Protein AF-A0A359H7C9-F1 (afdb_monomer_lite)

Structure (mmCIF, N/CA/C/O backbone):
data_AF-A0A359H7C9-F1
#
_entry.id   AF-A0A359H7C9-F1
#
loop_
_atom_site.group_PDB
_atom_site.id
_atom_site.type_symbol
_atom_site.label_atom_id
_atom_site.label_alt_id
_atom_site.label_comp_id
_atom_site.label_asym_id
_atom_site.label_entity_id
_atom_site.label_seq_id
_atom_site.pdbx_PDB_ins_code
_atom_site.Cartn_x
_atom_site.Cartn_y
_atom_site.Cartn_z
_atom_site.occupancy
_atom_site.B_iso_or_equiv
_atom_site.auth_seq_id
_atom_site.auth_comp_id
_atom_site.auth_asym_id
_atom_site.auth_atom_id
_atom_site.pdbx_PDB_model_num
ATOM 1 N N . ARG A 1 1 ? -13.401 -46.323 -21.005 1.00 40.94 1 ARG A N 1
ATOM 2 C CA . ARG A 1 1 ? -11.970 -45.959 -21.124 1.00 40.94 1 ARG A CA 1
ATOM 3 C C . ARG A 1 1 ? -11.826 -45.015 -22.311 1.00 40.94 1 ARG A C 1
ATOM 5 O O . ARG A 1 1 ? -11.674 -45.521 -23.407 1.00 40.94 1 ARG A O 1
ATOM 12 N N . SER A 1 2 ? -11.902 -43.702 -22.088 1.00 29.48 2 SER A N 1
ATOM 13 C CA . SER A 1 2 ? -11.445 -42.688 -23.047 1.00 29.48 2 SER A CA 1
ATOM 14 C C . SER A 1 2 ? -11.015 -41.458 -22.261 1.00 29.48 2 SER A C 1
ATOM 16 O O . SER A 1 2 ? -11.789 -40.900 -21.490 1.00 29.48 2 SER A O 1
ATOM 18 N N . ILE A 1 3 ? -9.737 -41.141 -22.409 1.00 33.88 3 ILE A N 1
ATOM 19 C CA . ILE A 1 3 ? -9.016 -40.009 -21.843 1.00 33.88 3 ILE A CA 1
ATOM 20 C C . ILE A 1 3 ? -9.289 -38.816 -22.766 1.00 33.88 3 ILE A C 1
ATOM 22 O O . ILE A 1 3 ? -9.087 -38.941 -23.971 1.00 33.88 3 ILE A O 1
ATOM 26 N N . ALA A 1 4 ? -9.733 -37.684 -22.219 1.00 32.12 4 ALA A N 1
ATOM 27 C CA . ALA A 1 4 ? -9.742 -36.404 -22.922 1.00 32.12 4 ALA A CA 1
ATOM 28 C C . ALA A 1 4 ? -8.849 -35.428 -22.150 1.00 32.12 4 ALA A C 1
ATOM 30 O O . ALA A 1 4 ? -9.099 -35.083 -20.997 1.00 32.12 4 ALA A O 1
ATOM 31 N N . VAL A 1 5 ? -7.750 -35.093 -22.809 1.00 33.09 5 VAL A N 1
ATOM 32 C CA . VAL A 1 5 ? -6.620 -34.278 -22.379 1.00 33.09 5 VAL A CA 1
ATOM 33 C C . VAL A 1 5 ? -6.871 -32.839 -22.836 1.00 33.09 5 VAL A C 1
ATOM 35 O O . VAL A 1 5 ? -7.127 -32.615 -24.011 1.00 33.09 5 VAL A O 1
ATOM 38 N N . VAL A 1 6 ? -6.741 -31.916 -21.877 1.00 30.17 6 VAL A N 1
ATOM 39 C CA . VAL A 1 6 ? -6.190 -30.550 -21.986 1.00 30.17 6 VAL A CA 1
ATOM 40 C C . VAL A 1 6 ? -6.944 -29.516 -22.830 1.00 30.17 6 VAL A C 1
ATOM 42 O O . VAL A 1 6 ? -7.026 -29.611 -24.045 1.00 30.17 6 VAL A O 1
ATOM 45 N N . LEU A 1 7 ? -7.326 -28.425 -22.157 1.00 27.11 7 LEU A N 1
ATOM 46 C CA . LEU A 1 7 ? -6.901 -27.059 -22.499 1.00 27.11 7 LEU A CA 1
ATOM 47 C C . LEU A 1 7 ? -7.074 -26.178 -21.252 1.00 27.11 7 LEU A C 1
ATOM 49 O O . LEU A 1 7 ? -8.113 -25.573 -21.014 1.00 27.11 7 LEU A O 1
ATOM 53 N N . ILE A 1 8 ? -6.037 -26.178 -20.410 1.00 33.47 8 ILE A N 1
ATOM 54 C CA . ILE A 1 8 ? -5.852 -25.186 -19.348 1.00 33.47 8 ILE A CA 1
ATOM 55 C C . ILE A 1 8 ? -5.372 -23.922 -20.056 1.00 33.47 8 ILE A C 1
ATOM 57 O O . ILE A 1 8 ? -4.257 -23.886 -20.572 1.00 33.47 8 ILE A O 1
ATOM 61 N N . THR A 1 9 ? -6.222 -22.903 -20.124 1.00 32.75 9 THR A N 1
ATOM 62 C CA . THR A 1 9 ? -5.830 -21.566 -20.572 1.00 32.75 9 THR A CA 1
ATOM 63 C C . THR A 1 9 ? -4.883 -20.976 -19.535 1.00 32.75 9 THR A C 1
ATOM 65 O O . THR A 1 9 ? -5.293 -20.570 -18.448 1.00 32.75 9 THR A O 1
ATOM 68 N N . THR A 1 10 ? -3.595 -21.002 -19.854 1.00 33.94 10 THR A N 1
ATOM 69 C CA . THR A 1 10 ? -2.519 -20.403 -19.073 1.00 33.94 10 THR A CA 1
ATOM 70 C C . THR A 1 10 ? -2.662 -18.887 -19.035 1.00 33.94 10 THR A C 1
ATOM 72 O O . THR A 1 10 ? -2.761 -18.227 -20.069 1.00 33.94 10 THR A O 1
ATOM 75 N N . TYR A 1 11 ? -2.648 -18.373 -17.811 1.00 32.59 11 TYR A N 1
ATOM 76 C CA . TYR A 1 11 ? -2.517 -16.976 -17.433 1.00 32.59 11 TYR A CA 1
ATOM 77 C C . TYR A 1 11 ? -1.306 -16.323 -18.115 1.00 32.59 11 TYR A C 1
ATOM 79 O O . TYR A 1 11 ? -0.192 -16.841 -18.042 1.00 32.59 11 TYR A O 1
ATOM 87 N N . LEU A 1 12 ? -1.512 -15.152 -18.719 1.00 30.28 12 LEU A N 1
ATOM 88 C CA . LEU A 1 12 ? -0.432 -14.233 -19.075 1.00 30.28 12 LEU A CA 1
ATOM 89 C C . LEU A 1 12 ? 0.009 -13.495 -17.805 1.00 30.28 12 LEU A C 1
ATOM 91 O O . LEU A 1 12 ? -0.464 -12.406 -17.496 1.00 30.28 12 LEU A O 1
ATOM 95 N N . ILE A 1 13 ? 0.900 -14.133 -17.052 1.00 37.78 13 ILE A N 1
ATOM 96 C CA . ILE A 1 13 ? 1.729 -13.485 -16.034 1.00 37.78 13 ILE A CA 1
ATOM 97 C C . ILE A 1 13 ? 2.855 -12.769 -16.802 1.00 37.78 13 ILE A C 1
ATOM 99 O O . ILE A 1 13 ? 3.586 -13.443 -17.533 1.00 37.78 13 ILE A O 1
ATOM 103 N N . PRO A 1 14 ? 3.009 -11.434 -16.716 1.00 35.62 14 PRO A N 1
ATOM 104 C CA . PRO A 1 14 ? 4.150 -10.766 -17.330 1.00 35.62 14 PRO A CA 1
ATOM 105 C C . PRO A 1 14 ? 5.462 -11.217 -16.657 1.00 35.62 14 PRO A C 1
ATOM 107 O O . PRO A 1 14 ? 5.469 -11.501 -15.458 1.00 35.62 14 PRO A O 1
ATOM 110 N N . PRO A 1 15 ? 6.569 -11.304 -17.415 1.00 32.25 15 PRO A N 1
ATOM 111 C CA . PRO A 1 15 ? 7.810 -11.920 -16.957 1.00 32.25 15 PRO A CA 1
ATOM 112 C C . PRO A 1 15 ? 8.436 -11.178 -15.771 1.00 32.25 15 PRO A C 1
ATOM 114 O O . PRO A 1 15 ? 8.462 -9.947 -15.714 1.00 32.25 15 PRO A O 1
ATOM 117 N N . ALA A 1 16 ? 8.975 -11.969 -14.843 1.00 34.62 16 ALA A N 1
ATOM 118 C CA . ALA A 1 16 ? 9.604 -11.587 -13.582 1.00 34.62 16 ALA A CA 1
ATOM 119 C C . ALA A 1 16 ? 11.001 -10.937 -13.736 1.00 34.62 16 ALA A C 1
ATOM 121 O O . ALA A 1 16 ? 11.894 -11.192 -12.932 1.00 34.62 16 ALA A O 1
ATOM 122 N N . ASP A 1 17 ? 11.188 -10.058 -14.723 1.00 28.16 17 ASP A N 1
ATOM 123 C CA . ASP A 1 17 ? 12.492 -9.451 -15.047 1.00 28.16 17 ASP A CA 1
ATOM 124 C C . ASP A 1 17 ? 12.589 -7.971 -14.639 1.00 28.16 17 ASP A C 1
ATOM 126 O O . ASP A 1 17 ? 13.127 -7.124 -15.351 1.00 28.16 17 ASP A O 1
ATOM 130 N N . LEU A 1 18 ? 12.077 -7.641 -13.452 1.00 32.53 18 LEU A N 1
ATOM 131 C CA . LEU A 1 18 ? 12.3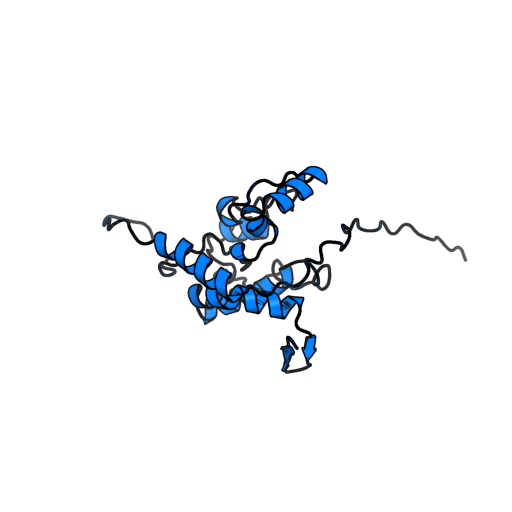03 -6.344 -12.801 1.00 32.53 18 LEU A CA 1
ATOM 132 C C . LEU A 1 18 ? 12.838 -6.539 -11.375 1.00 32.53 18 LEU A C 1
ATOM 134 O O . LEU A 1 18 ? 12.381 -5.930 -10.410 1.00 32.53 18 LEU A O 1
ATOM 138 N N . VAL A 1 19 ? 13.847 -7.403 -11.248 1.00 30.75 19 VAL A N 1
ATOM 139 C CA . VAL A 1 19 ? 14.724 -7.448 -10.073 1.00 30.75 19 VAL A CA 1
ATOM 140 C C . VAL A 1 19 ? 15.654 -6.235 -10.149 1.00 30.75 19 VAL A C 1
ATOM 142 O O . VAL A 1 19 ? 16.743 -6.289 -10.714 1.00 30.75 19 VAL A O 1
ATOM 145 N N . LEU A 1 20 ? 15.197 -5.101 -9.611 1.00 32.19 20 LEU A N 1
ATOM 146 C CA . LEU A 1 20 ? 16.049 -3.937 -9.378 1.00 32.19 20 LEU A CA 1
ATOM 147 C C . LEU A 1 20 ? 17.066 -4.294 -8.290 1.00 32.19 20 LEU A C 1
ATOM 149 O O . LEU A 1 20 ? 16.726 -4.451 -7.117 1.00 32.19 20 LEU A O 1
ATOM 153 N N . SER A 1 21 ? 18.316 -4.429 -8.722 1.00 28.14 21 SER A N 1
ATOM 154 C CA . SER A 1 21 ? 19.503 -4.613 -7.897 1.00 28.14 21 SER A CA 1
ATOM 155 C C . SER A 1 21 ? 19.532 -3.638 -6.717 1.00 28.14 21 SER A C 1
ATOM 157 O O . SER A 1 21 ? 19.438 -2.419 -6.881 1.00 28.14 21 SER A O 1
ATOM 159 N N . SER A 1 22 ? 19.706 -4.194 -5.522 1.00 37.62 22 SER A N 1
ATOM 160 C CA . SER A 1 22 ? 19.925 -3.497 -4.257 1.00 37.62 22 SER A CA 1
ATOM 161 C C . SER A 1 22 ? 21.018 -2.429 -4.364 1.00 37.62 22 SER A C 1
ATOM 163 O O . SER A 1 22 ? 22.161 -2.747 -4.683 1.00 37.62 22 SER A O 1
ATOM 165 N N . SER A 1 23 ? 20.684 -1.175 -4.045 1.00 32.50 23 SER A N 1
ATOM 166 C CA . SER A 1 23 ? 21.656 -0.086 -3.874 1.00 32.50 23 SER A CA 1
ATOM 167 C C . SER A 1 23 ? 21.498 0.591 -2.500 1.00 32.50 23 SER A C 1
ATOM 169 O O . SER A 1 23 ? 20.369 0.823 -2.056 1.00 32.50 23 SER A O 1
ATOM 171 N N . PRO A 1 24 ? 22.604 0.931 -1.812 1.00 35.56 24 PRO A N 1
ATOM 172 C CA . PRO A 1 24 ? 22.604 1.421 -0.436 1.00 35.56 24 PRO A CA 1
ATOM 173 C C . PRO A 1 24 ? 22.361 2.938 -0.393 1.00 35.56 24 PRO A C 1
ATOM 175 O O . PRO A 1 24 ? 23.309 3.713 -0.389 1.00 35.56 24 PRO A O 1
ATOM 178 N N . LYS A 1 25 ? 21.097 3.388 -0.390 1.00 32.47 25 LYS A N 1
ATOM 179 C CA . LYS A 1 25 ? 20.725 4.814 -0.186 1.00 32.47 25 LYS A CA 1
ATOM 180 C C . LYS A 1 25 ? 19.396 5.000 0.562 1.00 32.47 25 LYS A C 1
ATOM 182 O O . LYS A 1 25 ? 18.561 5.828 0.198 1.00 32.47 25 LYS A O 1
ATOM 187 N N . ILE A 1 26 ? 19.160 4.193 1.597 1.00 36.84 26 ILE A N 1
ATOM 188 C CA . ILE A 1 26 ? 17.905 4.241 2.367 1.00 36.84 26 ILE A CA 1
ATOM 189 C C . ILE A 1 26 ? 17.824 5.520 3.226 1.00 36.84 26 ILE A C 1
ATOM 191 O O . ILE A 1 26 ? 16.741 6.079 3.374 1.00 36.84 26 ILE A O 1
ATOM 195 N N . GLU A 1 27 ? 18.946 6.053 3.717 1.00 32.78 27 GLU A N 1
ATOM 196 C CA . GLU A 1 27 ? 18.928 7.201 4.640 1.00 32.78 27 GLU A CA 1
ATOM 197 C C . GLU A 1 27 ? 18.704 8.562 3.956 1.00 32.78 27 GLU A C 1
ATOM 199 O O . GLU A 1 27 ? 17.933 9.382 4.460 1.00 32.78 27 GLU A O 1
ATOM 204 N N . GLU A 1 28 ? 19.275 8.798 2.770 1.00 30.89 28 GLU A N 1
ATOM 205 C CA . GLU A 1 28 ? 19.102 10.075 2.053 1.00 30.89 28 GLU A CA 1
ATOM 206 C C . GLU A 1 28 ? 17.657 10.279 1.555 1.00 30.89 28 GLU A C 1
ATOM 208 O O . GLU A 1 28 ? 17.120 11.390 1.615 1.00 30.89 28 GLU A O 1
ATOM 213 N N . ASN A 1 29 ? 16.971 9.203 1.150 1.00 31.47 29 ASN A N 1
ATOM 214 C CA . ASN A 1 29 ? 15.581 9.265 0.680 1.00 31.47 29 ASN A CA 1
ATOM 215 C C . ASN A 1 29 ? 14.568 9.541 1.807 1.00 31.47 29 ASN A C 1
ATOM 217 O O . ASN A 1 29 ? 13.552 10.206 1.574 1.00 31.47 29 ASN A O 1
ATOM 221 N N . ILE A 1 30 ? 14.847 9.096 3.039 1.00 32.50 30 ILE A N 1
ATOM 222 C CA . ILE A 1 30 ? 14.028 9.410 4.225 1.00 32.50 30 ILE A CA 1
ATOM 223 C C . ILE A 1 30 ? 14.097 10.910 4.546 1.00 32.50 30 ILE A C 1
ATOM 225 O O . ILE A 1 30 ? 13.094 11.515 4.930 1.00 32.50 30 ILE A O 1
ATOM 229 N N . PHE A 1 31 ? 15.258 11.543 4.355 1.00 28.34 31 PHE A N 1
ATOM 230 C CA . PHE A 1 31 ? 15.420 12.980 4.586 1.00 28.34 31 PHE A CA 1
ATOM 231 C C . PHE A 1 31 ? 14.734 13.823 3.499 1.00 28.34 31 PHE A C 1
ATOM 233 O O . PHE A 1 31 ? 14.044 14.801 3.806 1.00 28.34 31 PHE A O 1
ATOM 240 N N . PHE A 1 32 ? 14.865 13.418 2.232 1.00 28.59 32 PHE A N 1
ATOM 241 C CA . PHE A 1 32 ? 14.282 14.143 1.100 1.00 28.59 32 PHE A CA 1
ATOM 242 C C . PHE A 1 32 ? 12.746 14.105 1.106 1.00 28.59 32 PHE A C 1
ATOM 244 O O . PHE A 1 32 ? 12.090 15.132 0.907 1.00 28.59 32 PHE A O 1
ATOM 251 N N . THR A 1 33 ? 12.158 12.949 1.431 1.00 36.31 33 THR A N 1
ATOM 252 C CA . THR A 1 33 ? 10.704 12.811 1.607 1.00 36.31 33 THR A CA 1
ATOM 253 C C . THR A 1 33 ? 10.197 13.686 2.756 1.00 36.31 33 THR A C 1
ATOM 255 O O . THR A 1 33 ? 9.260 14.459 2.555 1.00 36.3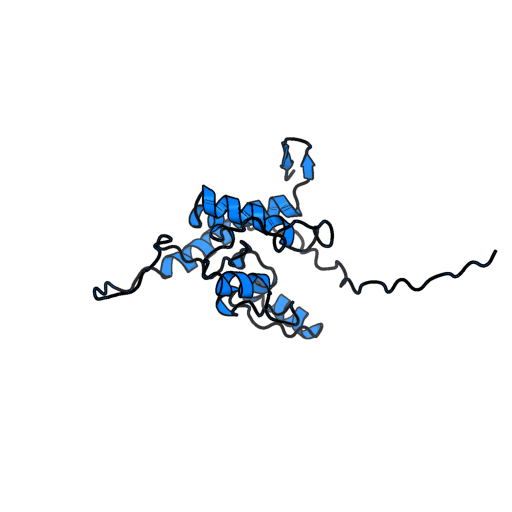1 33 THR A O 1
ATOM 258 N N . ARG A 1 34 ? 10.873 13.694 3.916 1.00 37.03 34 ARG A N 1
ATOM 259 C CA . ARG A 1 34 ? 10.517 14.533 5.081 1.00 37.03 34 ARG A CA 1
ATOM 260 C C . ARG A 1 34 ? 10.359 16.023 4.751 1.00 37.03 34 ARG A C 1
ATOM 262 O O . ARG A 1 34 ? 9.459 16.669 5.288 1.00 37.03 34 ARG A O 1
ATOM 269 N N . ASN A 1 35 ? 11.205 16.576 3.880 1.00 33.06 35 ASN A N 1
ATOM 270 C CA . ASN A 1 35 ? 11.156 17.999 3.519 1.00 33.06 35 ASN A CA 1
ATOM 271 C C . ASN A 1 35 ? 10.048 18.344 2.515 1.00 33.06 35 ASN A C 1
ATOM 273 O O . ASN A 1 35 ? 9.503 19.449 2.578 1.00 33.06 35 ASN A O 1
ATOM 277 N N . LYS A 1 36 ? 9.662 17.412 1.633 1.00 35.91 36 LYS A N 1
ATOM 278 C CA . LYS A 1 36 ? 8.569 17.631 0.671 1.00 35.91 36 LYS A CA 1
ATOM 279 C C . LYS A 1 36 ? 7.209 17.714 1.385 1.00 35.91 36 LYS A C 1
ATOM 281 O O . LYS A 1 36 ? 6.427 18.607 1.073 1.00 35.91 36 LYS A O 1
ATOM 286 N N . TYR A 1 37 ? 6.982 16.889 2.415 1.00 36.09 37 TYR A N 1
ATOM 287 C CA . TYR A 1 37 ? 5.732 16.893 3.199 1.00 36.09 37 TYR A CA 1
ATOM 288 C C . TYR A 1 37 ? 5.639 18.027 4.234 1.00 36.09 37 TYR A C 1
ATOM 290 O O . TYR A 1 37 ? 4.552 18.535 4.500 1.00 36.09 37 TYR A O 1
ATOM 298 N N . LYS A 1 38 ? 6.763 18.511 4.784 1.00 36.06 38 LYS A N 1
ATOM 299 C CA . LYS A 1 38 ? 6.753 19.649 5.730 1.00 36.06 38 LYS A CA 1
ATOM 300 C C . LYS A 1 38 ? 6.307 20.975 5.102 1.00 36.06 38 LYS A C 1
ATOM 302 O O . LYS A 1 38 ? 5.888 21.879 5.824 1.00 36.06 38 LYS A O 1
ATOM 307 N N . LYS A 1 39 ? 6.372 21.114 3.773 1.00 29.42 39 LYS A N 1
ATOM 308 C CA . LYS A 1 39 ? 6.055 22.370 3.072 1.00 29.42 39 LYS A CA 1
ATOM 309 C C . LYS A 1 39 ? 4.548 22.619 2.881 1.00 29.42 39 LYS A C 1
ATOM 311 O O . LYS A 1 39 ? 4.179 23.716 2.476 1.00 29.42 39 LYS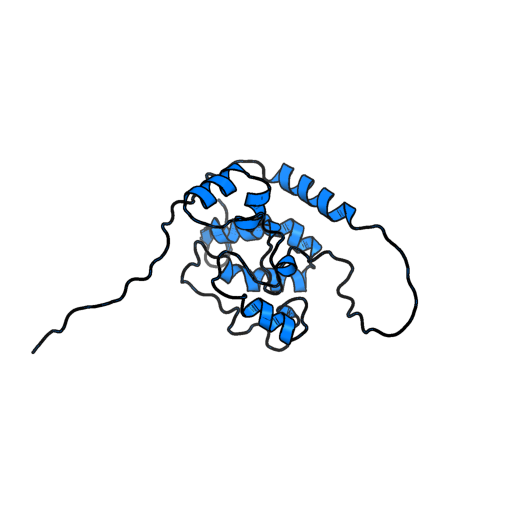 A O 1
ATOM 316 N N . ALA A 1 40 ? 3.680 21.668 3.240 1.00 37.94 40 ALA A N 1
ATOM 317 C CA . ALA A 1 40 ? 2.221 21.825 3.187 1.00 37.94 40 ALA A CA 1
ATOM 318 C C . ALA A 1 40 ? 1.616 22.592 4.387 1.00 37.94 40 ALA A C 1
ATOM 320 O O . ALA A 1 40 ? 0.408 22.803 4.444 1.00 37.94 40 ALA A O 1
ATOM 321 N N . LYS A 1 41 ? 2.428 23.056 5.349 1.00 38.94 41 LYS A N 1
ATOM 322 C CA . LYS A 1 41 ? 1.940 23.750 6.551 1.00 38.94 41 LYS A CA 1
ATOM 323 C C . LYS A 1 41 ? 2.040 25.272 6.435 1.00 38.94 41 LYS A C 1
ATOM 325 O O . LYS A 1 41 ? 2.852 25.893 7.116 1.00 38.94 41 LYS A O 1
ATOM 330 N N . ARG A 1 42 ? 1.203 25.888 5.592 1.00 36.34 42 ARG A N 1
ATOM 331 C CA . ARG A 1 42 ? 0.788 27.300 5.744 1.00 36.34 42 ARG A CA 1
ATOM 332 C C . ARG A 1 42 ? -0.366 27.635 4.797 1.00 36.34 42 ARG A C 1
ATOM 334 O O . ARG A 1 42 ? -0.126 27.722 3.604 1.00 36.34 42 ARG A O 1
ATOM 341 N N . LEU A 1 43 ? -1.565 27.850 5.348 1.00 29.30 43 LEU A N 1
ATOM 342 C CA . LEU A 1 43 ? -2.646 28.772 4.921 1.00 29.30 43 LEU A CA 1
ATOM 343 C C . LEU A 1 43 ? -3.909 28.372 5.717 1.00 29.30 43 LEU A C 1
ATOM 345 O O . LEU A 1 43 ? -4.529 27.366 5.423 1.00 29.30 43 LEU A O 1
ATOM 349 N N . LYS A 1 44 ? -4.103 28.939 6.912 1.00 33.34 44 LYS A N 1
ATOM 350 C CA . LYS A 1 44 ? -4.927 30.122 7.255 1.00 33.34 44 LYS A CA 1
ATOM 351 C C . LYS A 1 44 ? -6.301 29.711 7.806 1.00 33.34 44 LYS A C 1
ATOM 353 O O . LYS A 1 44 ? -7.073 29.038 7.143 1.00 33.34 44 LYS A O 1
ATOM 358 N N . ASN A 1 45 ? -6.566 30.191 9.021 1.00 34.88 45 ASN A N 1
ATOM 359 C CA . ASN A 1 45 ? -7.849 30.159 9.717 1.00 34.88 45 ASN A CA 1
ATOM 360 C C . ASN A 1 45 ? -8.993 30.635 8.811 1.00 34.88 45 ASN A C 1
ATOM 362 O O . ASN A 1 45 ? -8.918 31.744 8.281 1.00 34.88 45 ASN A O 1
ATOM 366 N N . PHE A 1 46 ? -10.070 29.855 8.735 1.00 30.92 46 PHE A N 1
ATOM 367 C CA . PHE A 1 46 ? -11.400 30.354 8.403 1.00 30.92 46 PHE A CA 1
ATOM 368 C C . PHE A 1 46 ? -12.413 29.713 9.347 1.00 30.92 46 PHE A C 1
ATOM 370 O O . PHE A 1 46 ? -12.531 28.495 9.435 1.00 30.92 46 PHE A O 1
ATOM 377 N N . ASN A 1 47 ? -13.102 30.572 10.090 1.00 36.88 47 ASN A N 1
ATOM 378 C CA . ASN A 1 47 ? -14.247 30.234 10.914 1.00 36.88 47 ASN A CA 1
ATOM 379 C C . ASN A 1 47 ? -15.490 30.596 10.093 1.00 36.88 47 ASN A C 1
ATOM 381 O O . ASN A 1 47 ? -15.585 31.747 9.671 1.00 36.88 47 ASN A O 1
ATOM 385 N N . THR A 1 48 ? -16.380 29.639 9.818 1.00 34.44 48 THR A N 1
ATOM 386 C CA . THR A 1 48 ? -17.852 29.795 9.742 1.00 34.44 48 THR A CA 1
ATOM 387 C C . THR A 1 48 ? -18.512 28.534 9.169 1.00 34.44 48 THR A C 1
ATOM 389 O O . THR A 1 48 ? -18.273 28.165 8.030 1.00 34.44 48 THR A O 1
ATOM 392 N N . GLY A 1 49 ? -19.402 27.935 9.967 1.00 30.86 49 GLY A N 1
ATOM 393 C CA . GLY A 1 49 ? -20.642 27.310 9.495 1.00 30.86 49 GLY A CA 1
ATOM 394 C C . GLY A 1 49 ? -20.560 25.950 8.794 1.00 30.86 49 GLY A C 1
ATOM 395 O O . GLY A 1 49 ? -20.329 25.876 7.597 1.00 30.86 49 GLY A O 1
ATOM 396 N N . GLY A 1 50 ? -20.933 24.893 9.523 1.00 34.12 50 GLY A N 1
ATOM 397 C CA . GLY A 1 50 ? -21.690 23.772 8.956 1.00 34.12 50 GLY A CA 1
ATOM 398 C C . GLY A 1 50 ? -20.965 22.858 7.967 1.00 34.12 50 GLY A C 1
ATOM 399 O O . GLY A 1 50 ? -21.336 22.797 6.803 1.00 34.12 50 GLY A O 1
ATOM 400 N N . PHE A 1 51 ? -20.017 22.057 8.448 1.00 27.94 51 PHE A N 1
ATOM 401 C CA . PHE A 1 51 ? -19.708 20.758 7.848 1.00 27.94 51 PHE A CA 1
ATOM 402 C C . PHE A 1 51 ? -19.108 19.875 8.942 1.00 27.94 51 PHE A C 1
ATOM 404 O O . PHE A 1 51 ? -18.199 20.308 9.651 1.00 27.94 51 PHE A O 1
ATOM 411 N N . PHE A 1 52 ? -19.637 18.666 9.129 1.00 30.88 52 PHE A N 1
ATOM 412 C CA . PHE A 1 52 ? -19.023 17.663 9.997 1.00 30.88 52 PHE A CA 1
ATOM 413 C C . PHE A 1 52 ? -17.685 17.252 9.369 1.00 30.88 52 PHE A C 1
ATOM 415 O O . PHE A 1 52 ? -17.603 16.332 8.562 1.00 30.88 52 PHE A O 1
ATOM 422 N N . MET A 1 53 ? -16.627 17.984 9.708 1.00 34.12 53 MET A N 1
ATOM 423 C CA . MET A 1 53 ? -15.254 17.596 9.430 1.00 34.12 53 MET A CA 1
ATOM 424 C C . MET A 1 53 ? -14.903 16.530 10.471 1.00 34.12 53 MET A C 1
ATOM 426 O O . MET A 1 53 ? -14.605 16.853 11.620 1.00 34.12 53 MET A O 1
ATOM 430 N N . ASN A 1 54 ? -15.011 15.251 10.108 1.00 34.34 54 ASN A N 1
ATOM 431 C CA . ASN A 1 54 ? -14.449 14.179 10.925 1.00 34.34 54 ASN A CA 1
ATOM 432 C C . ASN A 1 54 ? -12.935 14.413 11.007 1.00 34.34 54 ASN A C 1
ATOM 434 O O . ASN A 1 54 ? -12.215 14.254 10.022 1.00 34.34 54 ASN A O 1
ATOM 438 N N . ILE A 1 55 ? -12.471 14.859 12.175 1.00 39.09 55 ILE A N 1
ATOM 439 C CA . ILE A 1 55 ? -11.063 15.130 12.463 1.00 39.09 55 ILE A CA 1
ATOM 440 C C . ILE A 1 55 ? -10.339 13.782 12.565 1.00 39.09 55 ILE A C 1
ATOM 442 O O . ILE A 1 55 ? -10.130 13.242 13.648 1.00 39.09 55 ILE A O 1
ATOM 446 N N . ALA A 1 56 ? -9.928 13.234 11.423 1.00 41.19 56 ALA A N 1
ATOM 447 C CA . ALA A 1 56 ? -8.624 12.593 11.366 1.00 41.19 56 ALA A CA 1
ATOM 448 C C . ALA A 1 56 ? -7.616 13.749 11.412 1.00 41.19 56 ALA A C 1
ATOM 450 O O . ALA A 1 56 ? -7.692 14.638 10.567 1.00 41.19 56 ALA A O 1
ATOM 451 N N . GLY A 1 57 ? -6.762 13.801 12.440 1.00 41.66 57 GLY A N 1
ATOM 452 C CA . GLY A 1 57 ? -5.803 14.894 12.644 1.00 41.66 57 GLY A CA 1
ATOM 453 C C . GLY A 1 57 ? -5.036 15.269 11.368 1.00 41.66 57 GLY A C 1
ATOM 454 O O . GLY A 1 57 ? -4.901 14.439 10.476 1.00 41.66 57 GLY A O 1
ATOM 455 N N . ASP A 1 58 ? -4.574 16.521 11.303 1.00 45.94 58 ASP A N 1
ATOM 456 C CA . ASP A 1 58 ? -3.949 17.246 10.177 1.00 45.94 58 ASP A CA 1
ATOM 457 C C . ASP A 1 58 ? -2.752 16.546 9.476 1.00 45.94 58 ASP A C 1
ATOM 459 O O . ASP A 1 58 ? -1.654 17.100 9.372 1.00 45.94 58 ASP A O 1
ATOM 463 N N . TYR A 1 59 ? -2.924 15.327 8.975 1.00 58.03 59 TYR A N 1
ATOM 464 C CA . TYR A 1 59 ? -1.881 14.540 8.334 1.00 58.03 59 TYR A CA 1
ATOM 465 C C . TYR A 1 59 ? -2.198 14.376 6.848 1.00 58.03 59 TYR A C 1
ATOM 467 O O . TYR A 1 59 ? -3.266 13.901 6.459 1.00 58.03 59 TYR A O 1
ATOM 475 N N . ASP A 1 60 ? -1.241 14.751 6.001 1.00 77.31 60 ASP A N 1
ATOM 476 C CA . ASP A 1 60 ? -1.346 14.597 4.553 1.00 77.31 60 ASP A CA 1
ATOM 477 C C . ASP A 1 60 ? -1.304 13.107 4.166 1.00 77.31 60 ASP A C 1
ATOM 479 O O . ASP A 1 60 ? -0.247 12.479 4.097 1.00 77.31 60 ASP A O 1
ATOM 483 N N . CYS A 1 61 ? -2.482 12.529 3.917 1.00 87.62 61 CYS A N 1
ATOM 484 C CA . CYS A 1 61 ? -2.638 11.155 3.443 1.00 87.62 61 CYS A CA 1
ATOM 485 C C . CYS A 1 61 ? -2.687 11.030 1.913 1.00 87.62 61 CYS A C 1
ATOM 487 O O . CYS A 1 61 ? -3.013 9.951 1.411 1.00 87.62 61 CYS A O 1
ATOM 489 N N . SER A 1 62 ? -2.358 12.090 1.160 1.00 91.06 62 SER A N 1
ATOM 490 C CA . SER A 1 62 ? -2.444 12.134 -0.311 1.00 91.06 62 SER A CA 1
ATOM 491 C C . SER A 1 62 ? -1.788 10.934 -1.000 1.00 91.06 62 SER A C 1
ATOM 493 O O . SER A 1 62 ? -2.311 10.419 -1.991 1.00 91.06 62 SER A O 1
ATOM 495 N N . LEU A 1 63 ? -0.686 10.435 -0.433 1.00 94.69 63 LEU A N 1
ATOM 496 C CA . LEU A 1 63 ? 0.077 9.312 -0.972 1.00 94.69 63 LEU A CA 1
ATOM 497 C C . LEU A 1 63 ? -0.180 7.971 -0.284 1.00 94.69 63 LEU A C 1
ATOM 499 O O . LEU A 1 63 ? 0.444 6.985 -0.664 1.00 94.69 63 LEU A O 1
ATOM 503 N N . VAL A 1 64 ? -1.114 7.874 0.663 1.00 97.19 64 VAL A N 1
ATOM 504 C CA . VAL A 1 64 ? -1.541 6.585 1.231 1.00 97.19 64 VAL A CA 1
ATOM 505 C C . VAL A 1 64 ? -2.962 6.284 0.779 1.00 97.19 64 VAL A C 1
ATOM 507 O O . VAL A 1 64 ? -3.905 6.959 1.181 1.00 97.19 64 VAL A O 1
ATOM 510 N N . ALA A 1 65 ? -3.124 5.266 -0.063 1.00 96.94 65 ALA A N 1
ATOM 511 C CA . ALA A 1 65 ? -4.423 4.849 -0.579 1.00 96.94 65 ALA A CA 1
ATOM 512 C C . ALA A 1 65 ? -5.376 4.427 0.559 1.00 96.94 65 ALA A C 1
ATOM 514 O O . ALA A 1 65 ? -4.902 3.960 1.599 1.00 96.94 65 ALA A O 1
ATOM 515 N N . PRO A 1 66 ? -6.708 4.487 0.358 1.00 97.88 66 PRO A N 1
ATOM 516 C CA . PRO A 1 66 ? -7.676 4.029 1.359 1.00 97.88 66 PRO A CA 1
ATOM 517 C C . PRO A 1 66 ? -7.431 2.593 1.838 1.00 97.88 66 PRO A C 1
ATOM 519 O O . PRO A 1 66 ? -7.654 2.285 3.001 1.00 97.88 66 PRO A O 1
ATOM 522 N N . CYS A 1 67 ? -6.893 1.726 0.973 1.00 98.00 67 CYS A N 1
ATOM 523 C CA . CYS A 1 67 ? -6.553 0.339 1.294 1.00 98.00 67 CYS A CA 1
ATOM 524 C C . CYS A 1 67 ? -5.204 0.147 2.017 1.00 98.00 67 CYS A C 1
ATOM 526 O O . CYS A 1 67 ? -4.789 -0.989 2.218 1.00 98.00 67 CYS A O 1
ATOM 528 N N . GLY A 1 68 ? -4.493 1.220 2.378 1.00 97.19 68 GLY A N 1
ATOM 529 C CA . GLY A 1 68 ? -3.221 1.158 3.110 1.00 97.19 68 GLY A CA 1
ATOM 530 C C . GLY A 1 68 ? -1.971 0.975 2.243 1.00 97.19 68 GLY A C 1
ATOM 531 O O . GLY A 1 68 ? -0.867 0.876 2.777 1.00 97.19 68 GLY A O 1
ATOM 532 N N . ILE A 1 69 ? -2.093 0.952 0.910 1.00 96.81 69 ILE A N 1
ATOM 533 C CA . ILE A 1 69 ? -0.918 1.022 0.026 1.00 96.81 69 ILE A CA 1
ATOM 534 C C . ILE A 1 69 ? -0.302 2.418 0.119 1.00 96.81 69 ILE A C 1
ATOM 536 O O . ILE A 1 69 ? -0.984 3.417 -0.109 1.00 96.81 69 ILE A O 1
ATOM 540 N N . PHE A 1 70 ? 1.005 2.484 0.369 1.00 96.81 70 PHE A N 1
ATOM 541 C CA . PHE A 1 70 ? 1.762 3.728 0.295 1.00 96.81 70 PHE A CA 1
ATOM 542 C C . PHE A 1 70 ? 2.328 3.937 -1.114 1.00 96.81 70 PHE A C 1
ATOM 544 O O . PHE A 1 70 ? 3.263 3.252 -1.531 1.00 96.81 70 PHE A O 1
ATOM 551 N N . CYS A 1 71 ? 1.781 4.906 -1.848 1.00 94.31 71 CYS A N 1
ATOM 552 C CA . CYS A 1 71 ? 2.246 5.278 -3.181 1.00 94.31 71 CYS A CA 1
ATOM 553 C C . CYS A 1 71 ? 3.693 5.769 -3.176 1.00 94.31 71 CYS A C 1
ATOM 555 O O . CYS A 1 71 ? 4.387 5.491 -4.140 1.00 94.31 71 CYS A O 1
ATOM 557 N N . GLY A 1 72 ? 4.189 6.387 -2.099 1.00 91.81 72 GLY A N 1
ATOM 558 C CA . GLY A 1 72 ? 5.602 6.777 -2.002 1.00 91.81 72 GLY A CA 1
ATOM 559 C C . GLY A 1 72 ? 6.579 5.604 -2.149 1.00 91.81 72 GLY A C 1
ATOM 560 O O . GLY A 1 72 ? 7.721 5.807 -2.540 1.00 91.81 72 GLY A O 1
ATOM 561 N N . GLU A 1 73 ? 6.117 4.372 -1.914 1.00 91.25 73 GLU A N 1
ATOM 562 C CA . GLU A 1 73 ? 6.870 3.132 -2.114 1.00 91.25 73 GLU A CA 1
ATOM 563 C C . GLU A 1 73 ? 6.419 2.322 -3.345 1.00 91.25 73 GLU A C 1
ATOM 565 O O . GLU A 1 73 ? 6.921 1.225 -3.592 1.00 91.25 73 GLU A O 1
ATOM 570 N N . CYS A 1 74 ? 5.490 2.833 -4.151 1.00 89.75 74 CYS A N 1
ATOM 571 C CA . CYS A 1 74 ? 5.047 2.190 -5.385 1.00 89.75 74 CYS A CA 1
ATOM 572 C C . CYS A 1 74 ? 6.085 2.394 -6.507 1.00 89.75 74 CYS A C 1
ATOM 574 O O . CYS A 1 74 ? 6.495 3.535 -6.729 1.00 89.75 74 CYS A O 1
ATOM 576 N N . PRO A 1 75 ? 6.471 1.346 -7.264 1.00 85.88 75 PRO A N 1
ATOM 577 C CA . PRO A 1 75 ? 7.391 1.491 -8.396 1.00 85.88 75 PRO A CA 1
ATOM 578 C C . PRO A 1 75 ? 6.932 2.527 -9.432 1.00 85.88 75 PRO A C 1
ATOM 580 O O . PRO A 1 75 ? 7.738 3.339 -9.869 1.00 85.88 75 PRO A O 1
ATOM 583 N N . LEU A 1 76 ? 5.632 2.572 -9.750 1.00 85.25 76 LEU A N 1
ATOM 584 C CA . LEU A 1 76 ? 5.069 3.545 -10.700 1.00 85.25 76 LEU A CA 1
ATOM 585 C C . LEU A 1 76 ? 5.208 4.990 -10.218 1.00 85.25 76 LEU A C 1
ATOM 587 O O . LEU A 1 76 ? 5.440 5.888 -11.014 1.00 85.25 76 LEU A O 1
ATOM 591 N N . PHE A 1 77 ? 5.043 5.225 -8.916 1.00 89.75 77 PHE A N 1
ATOM 592 C CA . PHE A 1 77 ? 5.209 6.558 -8.344 1.00 89.75 77 PHE A CA 1
ATOM 593 C C . PHE A 1 77 ? 6.688 6.951 -8.291 1.00 89.75 77 PHE A C 1
ATOM 595 O O . PHE A 1 77 ? 7.036 8.073 -8.639 1.00 89.75 77 PHE A O 1
ATOM 602 N N . LYS A 1 78 ? 7.569 6.022 -7.896 1.00 87.38 78 LYS A N 1
ATOM 603 C CA . LYS A 1 78 ? 9.022 6.253 -7.858 1.00 87.38 78 LYS A CA 1
ATOM 604 C C . LYS A 1 78 ? 9.617 6.500 -9.245 1.00 87.38 78 LYS A C 1
ATOM 606 O O . LYS A 1 78 ? 10.579 7.252 -9.353 1.00 87.38 78 LYS A O 1
ATOM 611 N N . ALA A 1 79 ? 9.019 5.939 -10.297 1.00 86.12 79 ALA A N 1
ATOM 612 C CA . ALA A 1 79 ? 9.416 6.209 -11.675 1.00 86.12 79 ALA A CA 1
ATOM 613 C C . ALA A 1 79 ? 9.291 7.698 -12.055 1.00 86.12 79 ALA A C 1
ATOM 615 O O . ALA A 1 79 ? 9.999 8.151 -12.943 1.00 86.12 79 ALA A O 1
ATOM 616 N N . ASN A 1 80 ? 8.484 8.500 -11.346 1.00 85.50 80 ASN A N 1
ATOM 617 C CA . ASN A 1 80 ? 8.424 9.954 -11.558 1.00 85.50 80 ASN A CA 1
ATOM 618 C C . ASN A 1 80 ? 9.783 10.642 -11.407 1.00 85.50 80 ASN A C 1
ATOM 620 O O . ASN A 1 80 ? 10.050 11.626 -12.091 1.00 85.50 80 ASN A O 1
ATOM 624 N N . ASP A 1 81 ? 10.607 10.133 -10.492 1.00 85.38 81 ASP A N 1
ATOM 625 C CA . ASP A 1 81 ? 11.938 10.658 -10.205 1.00 85.38 81 ASP A CA 1
ATOM 626 C C . ASP A 1 81 ? 13.027 9.900 -10.997 1.00 85.38 81 ASP A C 1
ATOM 628 O O . ASP A 1 81 ? 14.213 10.176 -10.835 1.00 85.38 81 ASP A O 1
ATOM 632 N N . ASN A 1 82 ? 12.640 8.953 -11.865 1.00 83.56 82 ASN A N 1
ATOM 633 C CA . ASN A 1 82 ? 13.539 8.192 -12.730 1.00 83.56 82 ASN A CA 1
ATOM 634 C C . ASN A 1 82 ? 13.040 8.202 -14.192 1.00 83.56 82 ASN A C 1
ATOM 636 O O . ASN A 1 82 ? 12.333 7.283 -14.617 1.00 83.56 82 ASN A O 1
ATOM 640 N N . PRO A 1 83 ? 13.424 9.228 -14.977 1.00 81.31 83 PRO A N 1
ATOM 641 C CA . PRO A 1 83 ? 13.020 9.360 -16.374 1.00 81.31 83 PRO A CA 1
ATOM 642 C C . PRO A 1 83 ? 13.374 8.145 -17.238 1.00 81.31 83 PRO A C 1
ATOM 644 O O . PRO A 1 83 ? 12.591 7.783 -18.106 1.00 81.31 83 PRO A O 1
ATOM 647 N N . GLU A 1 84 ? 14.501 7.480 -16.975 1.00 83.50 84 GLU A N 1
ATOM 648 C CA . GLU A 1 84 ? 14.939 6.301 -17.731 1.00 83.50 84 GLU A CA 1
ATOM 649 C C . GLU A 1 84 ? 13.953 5.135 -17.572 1.00 83.50 84 GLU A C 1
ATOM 651 O O . GLU A 1 84 ? 13.555 4.523 -18.557 1.00 83.50 84 GLU A O 1
ATOM 656 N N . MET A 1 85 ? 13.436 4.907 -16.358 1.00 77.69 85 MET A N 1
ATOM 657 C CA . MET A 1 85 ? 12.392 3.897 -16.127 1.00 77.69 85 MET A CA 1
ATOM 658 C C . MET A 1 85 ? 11.080 4.216 -16.852 1.00 77.69 85 MET A C 1
ATOM 660 O O . MET A 1 85 ? 10.370 3.299 -17.269 1.00 77.69 85 MET A O 1
ATOM 664 N N . LEU A 1 86 ? 10.729 5.499 -16.975 1.00 77.12 86 LEU A N 1
ATOM 665 C CA . LEU A 1 86 ? 9.535 5.917 -17.712 1.00 77.12 86 LEU A CA 1
ATOM 666 C C . LEU A 1 86 ? 9.717 5.707 -19.216 1.00 77.12 86 LEU A C 1
ATOM 668 O O . LEU A 1 86 ? 8.797 5.219 -19.869 1.00 77.12 86 LEU A O 1
ATOM 672 N N . GLU A 1 87 ? 10.886 6.046 -19.758 1.00 80.88 87 GLU A N 1
ATOM 673 C CA . GLU A 1 87 ? 11.197 5.839 -21.174 1.00 80.88 87 GLU A CA 1
ATOM 674 C C . GLU A 1 87 ? 11.279 4.348 -21.528 1.00 80.88 87 GLU A C 1
ATOM 676 O O . GLU A 1 87 ? 10.674 3.932 -22.514 1.00 80.88 87 GLU A O 1
ATOM 681 N N . ASP A 1 88 ? 11.889 3.516 -20.682 1.00 78.81 88 ASP A N 1
ATOM 682 C CA . ASP A 1 88 ? 11.907 2.058 -20.856 1.00 78.81 88 ASP A CA 1
ATOM 683 C C . ASP A 1 88 ? 10.500 1.455 -20.850 1.00 78.81 88 ASP A C 1
ATOM 685 O O . ASP A 1 88 ? 10.184 0.554 -21.633 1.00 78.81 88 ASP A O 1
ATOM 689 N N . ALA A 1 89 ? 9.627 1.946 -19.970 1.00 72.38 89 ALA A N 1
ATOM 690 C CA . ALA A 1 89 ? 8.248 1.493 -19.928 1.00 72.38 89 ALA A CA 1
ATOM 691 C C . ALA A 1 89 ? 7.475 1.903 -21.190 1.00 72.38 89 ALA A C 1
ATOM 693 O O . ALA A 1 89 ? 6.779 1.070 -21.774 1.00 72.38 89 ALA A O 1
ATOM 694 N N . LYS A 1 90 ? 7.647 3.145 -21.659 1.00 77.69 90 LYS A N 1
ATOM 695 C CA . LYS A 1 90 ? 7.069 3.611 -22.929 1.00 77.69 90 LYS A CA 1
ATOM 696 C C . LYS A 1 90 ? 7.586 2.806 -24.116 1.00 77.69 90 LYS A C 1
ATOM 698 O O . LYS A 1 90 ? 6.790 2.405 -24.961 1.00 77.69 90 LYS A O 1
ATOM 703 N N . ALA A 1 91 ? 8.886 2.512 -24.156 1.00 80.19 91 ALA A N 1
ATOM 704 C CA . ALA A 1 91 ? 9.510 1.703 -25.202 1.00 80.19 91 ALA A CA 1
ATOM 705 C C . ALA A 1 91 ? 8.947 0.272 -25.244 1.00 80.19 91 ALA A C 1
ATOM 707 O O . ALA A 1 91 ? 8.825 -0.316 -26.315 1.00 80.19 91 ALA A O 1
ATOM 708 N N . LYS A 1 92 ? 8.532 -0.266 -24.091 1.00 73.19 92 LYS A N 1
ATOM 709 C CA . LYS A 1 92 ? 7.835 -1.558 -23.968 1.00 73.19 92 LYS A CA 1
ATOM 710 C C . LYS A 1 92 ? 6.322 -1.472 -24.233 1.00 73.19 92 LYS A C 1
ATOM 712 O O . LYS A 1 92 ? 5.619 -2.460 -24.042 1.00 73.19 92 LYS A O 1
ATOM 717 N N . GLY A 1 93 ? 5.814 -0.319 -24.676 1.00 66.94 93 GLY A N 1
ATOM 718 C CA . GLY A 1 93 ? 4.406 -0.103 -25.021 1.00 66.94 93 GLY A CA 1
ATOM 719 C C . GLY A 1 93 ? 3.502 0.260 -23.840 1.00 66.94 93 GLY A C 1
ATOM 720 O O . GLY A 1 93 ? 2.290 0.370 -24.018 1.00 66.94 93 GLY A O 1
ATOM 721 N N . TYR A 1 94 ? 4.054 0.473 -22.642 1.00 67.31 94 TYR A N 1
ATOM 722 C CA . TYR A 1 94 ? 3.269 0.921 -21.496 1.00 67.31 94 TYR A CA 1
ATOM 723 C C . TYR A 1 94 ? 3.063 2.436 -21.559 1.00 67.31 94 TYR A C 1
ATOM 725 O O . TYR A 1 94 ? 4.019 3.211 -21.574 1.00 67.31 94 TYR A O 1
ATOM 733 N N . ASN A 1 95 ? 1.809 2.885 -21.533 1.00 66.25 95 ASN A N 1
ATOM 734 C CA . ASN A 1 95 ? 1.481 4.309 -21.459 1.00 66.25 95 ASN A CA 1
ATOM 735 C C . ASN A 1 95 ? 1.674 4.836 -20.024 1.00 66.25 95 ASN A C 1
ATOM 737 O O . ASN A 1 95 ? 0.709 5.068 -19.293 1.00 66.25 95 ASN A O 1
ATOM 741 N N . ILE A 1 96 ? 2.933 4.956 -19.590 1.00 69.62 96 ILE A N 1
ATOM 742 C CA . ILE A 1 96 ? 3.275 5.413 -18.241 1.00 69.62 96 ILE A CA 1
ATOM 743 C C . ILE A 1 96 ? 3.560 6.915 -18.268 1.00 69.62 96 ILE A C 1
ATOM 745 O O . ILE A 1 96 ? 4.576 7.379 -18.785 1.00 69.62 96 ILE A O 1
ATOM 749 N N . SER A 1 97 ? 2.643 7.682 -17.685 1.00 72.69 97 SER A N 1
ATOM 750 C CA . SER A 1 97 ? 2.851 9.079 -17.306 1.00 72.69 97 SER A CA 1
ATOM 751 C C . SER A 1 97 ? 3.357 9.168 -15.864 1.00 72.69 97 SER A C 1
ATOM 753 O O . SER A 1 97 ? 3.161 8.220 -15.096 1.00 72.69 97 SER A O 1
ATOM 755 N N . PRO A 1 98 ? 3.913 10.318 -15.438 1.00 83.44 98 PRO A N 1
ATOM 756 C CA . PRO A 1 98 ? 4.158 10.552 -14.025 1.00 83.44 98 PRO A CA 1
ATOM 757 C C . PRO A 1 98 ? 2.894 10.271 -13.195 1.00 83.44 98 PRO A C 1
ATOM 759 O O . PRO A 1 98 ? 1.817 10.798 -13.481 1.00 83.44 98 PRO A O 1
ATOM 762 N N . CYS A 1 99 ? 3.006 9.39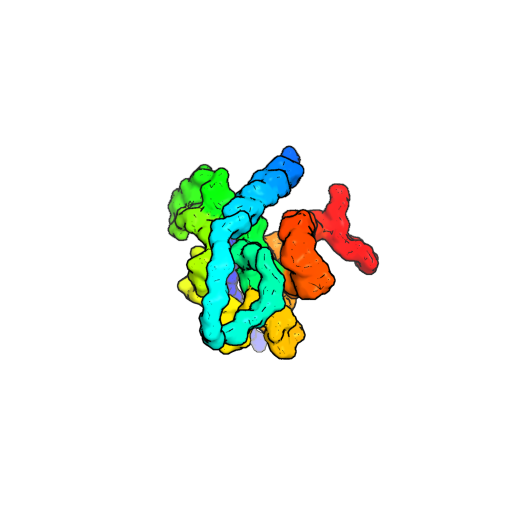9 -12.197 1.00 89.00 99 CYS A N 1
ATOM 763 C CA . CYS A 1 99 ? 1.914 8.941 -11.351 1.00 89.00 99 CYS A CA 1
ATOM 764 C C . CYS A 1 99 ? 1.770 9.861 -10.127 1.00 89.00 99 CYS A C 1
ATOM 766 O O . CYS A 1 99 ? 2.640 9.846 -9.259 1.00 89.00 99 CYS A O 1
ATOM 768 N N . PRO A 1 100 ? 0.675 10.626 -9.971 1.00 91.00 100 PRO A N 1
ATOM 769 C CA . PRO A 1 100 ? 0.508 11.548 -8.844 1.00 91.00 100 PRO A CA 1
ATOM 770 C C . PRO A 1 100 ? -0.023 10.869 -7.565 1.00 91.00 100 PRO A C 1
ATOM 772 O O . PRO A 1 100 ? -0.382 11.552 -6.606 1.00 91.00 100 PRO A O 1
ATOM 775 N N . GLY A 1 101 ? -0.097 9.533 -7.544 1.00 92.94 101 GLY A N 1
ATOM 776 C CA . GLY A 1 101 ? -0.621 8.742 -6.430 1.00 92.94 101 GLY A CA 1
ATOM 777 C C . GLY A 1 101 ? -2.103 8.377 -6.563 1.00 92.94 101 GLY A C 1
ATOM 778 O O . GLY A 1 101 ? -2.872 9.005 -7.289 1.00 92.94 101 GLY A O 1
ATOM 779 N N . CYS A 1 102 ? -2.506 7.330 -5.838 1.00 94.81 102 CYS A N 1
ATOM 780 C CA . CYS A 1 102 ? -3.809 6.675 -5.982 1.00 94.81 102 CYS A CA 1
ATOM 781 C C . CYS A 1 102 ? -4.997 7.608 -5.686 1.00 94.81 102 CYS A C 1
ATOM 783 O O . CYS A 1 102 ? -5.995 7.579 -6.408 1.00 94.81 102 CYS A O 1
ATOM 785 N N . ARG A 1 103 ? -4.885 8.472 -4.666 1.00 95.25 103 ARG A N 1
ATOM 786 C CA . ARG A 1 103 ? -5.943 9.441 -4.335 1.00 95.25 103 ARG A CA 1
ATOM 787 C C . ARG A 1 103 ? -6.109 10.496 -5.426 1.00 95.25 103 ARG A C 1
ATOM 789 O O . ARG A 1 103 ? -7.236 10.767 -5.831 1.00 95.25 103 ARG A O 1
ATOM 796 N N . SER A 1 104 ? -5.001 11.016 -5.952 1.00 94.75 104 SER A N 1
ATOM 797 C CA . SER A 1 104 ? -4.983 12.033 -7.011 1.00 94.75 104 SER A CA 1
ATOM 798 C C . SER A 1 104 ? -5.647 11.548 -8.303 1.00 94.75 104 SER A C 1
ATOM 800 O O . SER A 1 104 ? -6.386 12.294 -8.937 1.00 94.75 104 SER A O 1
ATOM 802 N N . ILE A 1 105 ? -5.441 10.277 -8.664 1.00 93.50 105 ILE A N 1
ATOM 803 C CA . ILE A 1 105 ? -6.051 9.651 -9.853 1.00 93.50 105 ILE A CA 1
ATOM 804 C C . ILE A 1 105 ? -7.414 9.002 -9.571 1.00 93.50 105 ILE A C 1
ATOM 806 O O . ILE A 1 105 ? -7.962 8.316 -10.434 1.00 93.50 105 ILE A O 1
ATOM 810 N N . LYS A 1 106 ? -7.964 9.174 -8.363 1.00 96.31 106 LYS A N 1
ATOM 811 C CA . LYS A 1 106 ? -9.238 8.579 -7.928 1.00 96.31 106 LYS A CA 1
ATOM 812 C C . LYS A 1 106 ? -9.307 7.058 -8.157 1.00 96.31 106 LYS A C 1
ATOM 814 O O . LYS A 1 106 ? -10.339 6.536 -8.573 1.00 96.31 106 LYS A O 1
ATOM 819 N N . GLY A 1 107 ? -8.201 6.348 -7.930 1.00 95.06 107 GLY A N 1
ATOM 820 C CA . GLY A 1 107 ? -8.116 4.894 -8.104 1.00 95.06 107 GLY A CA 1
ATOM 821 C C . GLY A 1 107 ? -7.948 4.394 -9.546 1.00 95.06 107 GLY A C 1
ATOM 822 O O . GLY A 1 107 ? -7.891 3.182 -9.739 1.00 95.06 107 GLY A O 1
ATOM 823 N N . ASN A 1 108 ? -7.829 5.276 -10.545 1.00 94.00 108 ASN A N 1
ATOM 824 C CA . ASN A 1 108 ? -7.547 4.909 -11.942 1.00 94.00 108 ASN A CA 1
ATOM 825 C C . ASN A 1 108 ? -6.048 4.635 -12.152 1.00 94.00 108 ASN A C 1
ATOM 827 O O . ASN A 1 108 ? -5.337 5.413 -12.783 1.00 94.00 108 ASN A O 1
ATOM 831 N N . CYS A 1 109 ? -5.547 3.569 -11.527 1.00 89.88 109 CYS A N 1
ATOM 832 C CA . CYS A 1 109 ? -4.141 3.182 -11.604 1.00 89.88 109 CYS A CA 1
ATOM 833 C C . CYS A 1 109 ? -3.788 2.679 -13.018 1.00 89.88 109 CYS A C 1
ATOM 835 O O . CYS A 1 109 ? -4.506 1.812 -13.502 1.00 89.88 109 CYS A O 1
ATOM 837 N N . PRO A 1 110 ? -2.674 3.110 -13.646 1.00 85.44 110 PRO A N 1
ATOM 838 C CA . PRO A 1 110 ? -2.317 2.695 -15.012 1.00 85.44 110 PRO A CA 1
ATOM 839 C C . PRO A 1 110 ? -2.124 1.187 -15.228 1.00 85.44 110 PRO A C 1
ATOM 841 O O . PRO A 1 110 ? -2.131 0.729 -16.362 1.00 85.44 110 PRO A O 1
ATOM 844 N N . VAL A 1 111 ? -1.922 0.414 -14.156 1.00 83.81 111 VAL A N 1
ATOM 845 C CA . VAL A 1 111 ? -1.809 -1.058 -14.220 1.00 83.81 111 VAL A CA 1
ATOM 846 C C . VAL A 1 111 ? -3.157 -1.777 -14.126 1.00 83.81 111 VAL A C 1
ATOM 848 O O . VAL A 1 111 ? -3.190 -3.001 -14.085 1.00 83.81 111 VAL A O 1
ATOM 851 N N . LEU A 1 112 ? -4.261 -1.037 -14.027 1.00 87.69 112 LEU A N 1
ATOM 852 C CA . LEU A 1 112 ? -5.614 -1.578 -14.030 1.00 87.69 112 LEU A CA 1
ATOM 853 C C . LEU A 1 112 ? -6.322 -1.138 -15.311 1.00 87.69 112 LEU A C 1
ATOM 855 O O . LEU A 1 112 ? -6.200 0.012 -15.725 1.00 87.69 112 LEU A O 1
ATOM 859 N N . GLU A 1 113 ? -7.104 -2.038 -15.901 1.00 89.12 113 GLU A N 1
ATOM 860 C CA . GLU A 1 113 ? -7.948 -1.720 -17.060 1.00 89.12 113 GLU A CA 1
ATOM 861 C C . GLU A 1 113 ? -9.111 -0.790 -16.684 1.00 89.12 113 GLU A C 1
ATOM 863 O O . GLU A 1 113 ? -9.559 0.030 -17.484 1.00 89.12 113 GLU A O 1
ATOM 868 N N . THR A 1 114 ? -9.591 -0.898 -15.443 1.00 93.88 114 THR A N 1
ATOM 869 C CA . THR A 1 114 ? -10.714 -0.126 -14.906 1.00 93.88 114 THR A CA 1
ATOM 870 C C . THR A 1 114 ? -10.350 0.533 -13.581 1.00 93.88 114 THR A C 1
ATOM 872 O O . THR A 1 114 ? -9.334 0.226 -12.952 1.00 93.88 114 THR A O 1
ATOM 875 N N . GLN A 1 115 ? -11.213 1.436 -13.109 1.00 96.19 115 GLN A N 1
ATOM 876 C CA . GLN A 1 115 ? -11.067 2.031 -11.785 1.00 96.19 115 GLN A CA 1
ATOM 877 C C . GLN A 1 115 ? -10.947 0.947 -10.700 1.00 96.19 115 GLN A C 1
ATOM 879 O O . GLN A 1 115 ? -11.695 -0.031 -10.692 1.00 96.19 115 GLN A O 1
ATOM 884 N N . CYS A 1 116 ? -10.026 1.138 -9.749 1.00 97.19 116 CYS A N 1
ATOM 885 C CA . CYS A 1 116 ? -9.848 0.224 -8.625 1.00 97.19 116 CYS A CA 1
ATOM 886 C C . CYS A 1 116 ? -11.130 0.107 -7.788 1.00 97.19 116 CYS A C 1
ATOM 888 O O . CYS A 1 116 ? -11.537 1.058 -7.115 1.00 97.19 116 CYS A O 1
ATOM 890 N N . GLU A 1 117 ? -11.709 -1.092 -7.740 1.00 97.81 117 GLU A N 1
ATOM 891 C CA . GLU A 1 117 ? -12.937 -1.340 -6.983 1.00 97.81 117 GLU A CA 1
ATOM 892 C C . GLU A 1 117 ? -12.795 -1.082 -5.480 1.00 97.81 117 GLU A C 1
ATOM 894 O O . GLU A 1 117 ? -13.740 -0.632 -4.839 1.00 97.81 117 GLU A O 1
ATOM 899 N N . THR A 1 118 ? -11.629 -1.360 -4.884 1.00 97.62 118 THR A N 1
ATOM 900 C CA . THR A 1 118 ? -11.399 -1.072 -3.458 1.00 97.62 118 THR A CA 1
ATOM 901 C C . THR A 1 118 ? -11.433 0.431 -3.188 1.00 97.62 118 THR A C 1
ATOM 903 O O . THR A 1 118 ? -11.923 0.854 -2.146 1.00 97.62 118 THR A O 1
ATOM 906 N N . PHE A 1 119 ? -10.933 1.240 -4.126 1.00 98.06 119 PHE A N 1
ATOM 907 C CA . PHE A 1 119 ? -10.978 2.695 -4.013 1.00 98.06 119 PHE A CA 1
ATOM 908 C C . PHE A 1 119 ? -12.412 3.214 -4.157 1.00 98.06 119 PHE A C 1
ATOM 910 O O . PHE A 1 119 ? -12.864 4.001 -3.330 1.00 98.06 119 PHE A O 1
ATOM 917 N N . ALA A 1 120 ? -13.143 2.732 -5.168 1.00 98.25 120 ALA A N 1
ATOM 918 C CA . ALA A 1 120 ? -14.548 3.078 -5.369 1.00 98.25 120 ALA A CA 1
ATOM 919 C C . ALA A 1 120 ? -15.416 2.681 -4.160 1.00 98.25 120 ALA A C 1
ATOM 921 O O . ALA A 1 120 ? -16.241 3.472 -3.716 1.00 98.25 120 ALA A O 1
ATOM 922 N N . CYS A 1 121 ? -15.169 1.504 -3.577 1.00 98.38 121 CYS A N 1
ATOM 923 C CA . CYS A 1 121 ? -15.828 1.032 -2.359 1.00 98.38 121 CYS A CA 1
ATOM 924 C C . CYS A 1 121 ? -15.563 1.954 -1.158 1.00 98.38 121 CYS A C 1
ATOM 926 O O . CYS A 1 121 ? -16.509 2.391 -0.511 1.00 98.38 121 CYS A O 1
ATOM 928 N N . ALA A 1 122 ? -14.301 2.322 -0.901 1.00 97.81 122 ALA A N 1
ATOM 929 C CA . ALA A 1 122 ? -13.965 3.242 0.187 1.00 97.81 122 ALA A CA 1
ATOM 930 C C . ALA A 1 122 ? -14.658 4.608 0.031 1.00 97.81 122 ALA A C 1
ATOM 932 O O . ALA A 1 122 ? -15.174 5.144 1.007 1.00 97.81 122 ALA A O 1
ATOM 933 N N . ASN A 1 123 ? -14.730 5.130 -1.198 1.00 96.62 123 ASN A N 1
ATOM 934 C CA . ASN A 1 123 ? -15.479 6.352 -1.489 1.00 96.62 123 ASN A CA 1
ATOM 935 C C . ASN A 1 123 ? -16.986 6.181 -1.263 1.00 96.62 123 ASN A C 1
ATOM 937 O O . ASN A 1 123 ? -17.607 7.064 -0.688 1.00 96.62 123 ASN A O 1
ATOM 941 N N . GLY A 1 124 ? -17.573 5.065 -1.708 1.00 97.62 124 GLY A N 1
ATOM 942 C CA . GLY A 1 124 ? -19.001 4.786 -1.533 1.00 97.62 124 GLY A CA 1
ATOM 943 C C . GLY A 1 124 ? -19.413 4.595 -0.071 1.00 97.62 124 GLY A C 1
ATOM 944 O O . GLY A 1 124 ? -20.546 4.893 0.282 1.00 97.62 124 GLY A O 1
ATOM 945 N N . HIS A 1 125 ? -18.492 4.133 0.776 1.00 97.06 125 HIS A N 1
ATOM 946 C CA . HIS A 1 125 ? -18.675 4.034 2.228 1.00 97.06 125 HIS A CA 1
ATOM 947 C C . HIS A 1 125 ? -18.243 5.311 2.971 1.00 97.06 125 HIS A C 1
ATOM 949 O O . HIS A 1 125 ? -18.290 5.340 4.197 1.00 97.06 125 HIS A O 1
ATOM 955 N N . GLU A 1 126 ? -17.787 6.340 2.250 1.00 96.88 126 GLU A N 1
ATOM 956 C CA . GLU A 1 126 ? -17.332 7.624 2.801 1.00 96.88 126 GLU A CA 1
ATOM 957 C C . GLU A 1 126 ? -16.218 7.496 3.861 1.00 96.88 126 GLU A C 1
ATOM 959 O O . GLU A 1 126 ? -16.114 8.296 4.791 1.00 96.88 126 GLU A O 1
ATOM 964 N N . VAL A 1 127 ? -15.337 6.499 3.709 1.00 96.50 127 VAL A N 1
ATOM 965 C CA . VAL A 1 127 ? -14.223 6.248 4.636 1.00 96.50 127 VAL A CA 1
ATOM 966 C C . VAL A 1 127 ? -12.889 6.751 4.087 1.00 96.50 127 VAL A C 1
ATOM 968 O O . VAL A 1 127 ? -12.550 6.556 2.917 1.00 96.50 127 VAL A O 1
ATOM 971 N N . VAL A 1 128 ? -12.069 7.360 4.951 1.00 95.88 128 VAL A N 1
ATOM 972 C CA . VAL A 1 128 ? -10.721 7.826 4.574 1.00 95.88 128 VAL A CA 1
ATOM 973 C C . VAL A 1 128 ? -9.777 6.641 4.387 1.00 95.88 128 VAL A C 1
ATOM 975 O O . VAL A 1 128 ? -9.013 6.599 3.411 1.00 95.88 128 VAL A O 1
ATOM 978 N N . PHE A 1 129 ? -9.842 5.677 5.304 1.00 98.00 129 PHE A N 1
ATOM 979 C CA . PHE A 1 129 ? -9.146 4.403 5.227 1.00 98.00 129 PHE A CA 1
ATOM 980 C C . PHE A 1 129 ? -10.127 3.253 5.404 1.00 98.00 129 PHE A C 1
ATOM 982 O O . PHE A 1 129 ? -11.112 3.350 6.127 1.00 98.00 129 PHE A O 1
ATOM 989 N N . CYS A 1 130 ? -9.821 2.105 4.803 1.00 98.38 130 CYS A N 1
ATOM 990 C CA . CYS A 1 130 ? -10.670 0.928 4.928 1.00 98.38 130 CYS A CA 1
ATOM 991 C C . CYS A 1 130 ? -10.851 0.484 6.386 1.00 98.38 130 CYS A C 1
ATOM 993 O O . CYS A 1 130 ? -11.851 -0.153 6.667 1.00 98.38 130 CYS A O 1
ATOM 995 N N . PHE A 1 131 ? -9.945 0.822 7.312 1.00 98.00 131 PHE A N 1
ATOM 996 C CA . PHE A 1 131 ? -10.084 0.459 8.728 1.00 98.00 131 PHE A CA 1
ATOM 997 C C . PHE A 1 131 ? -11.161 1.238 9.501 1.00 98.00 131 PHE A C 1
ATOM 999 O O . PHE A 1 131 ? -11.428 0.891 10.659 1.00 98.00 131 PHE A O 1
ATOM 1006 N N . ASP A 1 132 ? -11.723 2.286 8.889 1.00 97.12 132 ASP A N 1
ATOM 1007 C CA . ASP A 1 132 ? -12.871 3.049 9.397 1.00 97.12 132 ASP A CA 1
ATOM 1008 C C . ASP A 1 132 ? -14.205 2.431 8.945 1.00 97.12 132 ASP A C 1
ATOM 1010 O O . ASP A 1 132 ? -15.261 2.772 9.468 1.00 97.12 132 ASP A O 1
ATOM 1014 N N . CYS A 1 133 ? -14.169 1.502 7.984 1.00 97.19 133 CYS A N 1
ATOM 1015 C CA . CYS A 1 133 ? -15.353 0.788 7.521 1.00 97.19 133 CYS A CA 1
ATOM 1016 C C . CYS A 1 133 ? -15.816 -0.220 8.588 1.00 97.19 133 CYS A C 1
ATOM 1018 O O . CYS A 1 133 ? -14.981 -0.979 9.087 1.00 97.19 133 CYS A O 1
ATOM 1020 N N . PRO A 1 134 ? -17.124 -0.307 8.903 1.00 95.94 134 PRO A N 1
ATOM 1021 C CA . PRO A 1 134 ? -17.645 -1.274 9.875 1.00 95.94 134 PRO A CA 1
ATOM 1022 C C . PRO A 1 134 ? -17.401 -2.733 9.462 1.00 95.94 134 PRO A C 1
ATOM 1024 O O . PRO A 1 134 ? -17.212 -3.587 10.322 1.00 95.94 134 PRO A O 1
ATOM 1027 N N . ASP A 1 135 ? -17.313 -3.003 8.157 1.00 96.62 135 ASP A N 1
ATOM 1028 C CA . ASP A 1 135 ? -17.013 -4.337 7.619 1.00 96.62 135 ASP A CA 1
ATOM 1029 C C . ASP A 1 135 ? -15.515 -4.692 7.629 1.00 96.62 135 ASP A C 1
ATOM 1031 O O . ASP A 1 135 ? -15.112 -5.711 7.069 1.00 96.62 135 ASP A O 1
ATOM 1035 N N . PHE A 1 136 ? -14.645 -3.840 8.177 1.00 97.38 136 PHE A N 1
ATOM 1036 C CA . PHE A 1 136 ? -13.210 -4.102 8.180 1.00 97.38 136 PHE A CA 1
ATOM 1037 C C . PHE A 1 136 ? -12.808 -5.157 9.226 1.00 97.38 136 PHE A C 1
ATOM 1039 O O . PHE A 1 136 ? -13.148 -5.002 10.401 1.00 97.38 136 PHE A O 1
ATOM 1046 N N . PRO A 1 137 ? -11.966 -6.148 8.865 1.00 96.62 137 PRO A N 1
ATOM 1047 C CA . PRO A 1 137 ? -11.448 -6.445 7.525 1.00 96.62 137 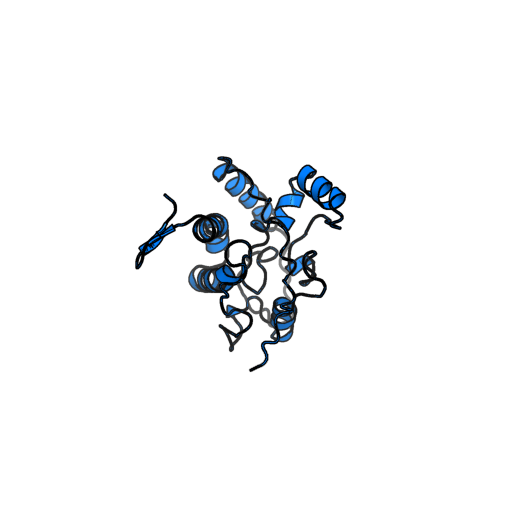PRO A CA 1
ATOM 1048 C C . PRO A 1 137 ? -12.475 -7.187 6.653 1.00 96.62 137 PRO A C 1
ATOM 1050 O O . PRO A 1 137 ? -13.123 -8.122 7.111 1.00 96.62 137 PRO A O 1
ATOM 1053 N N . CYS A 1 138 ? -12.569 -6.819 5.371 1.00 97.56 138 CYS A N 1
ATOM 1054 C CA . CYS A 1 138 ? -13.523 -7.417 4.431 1.00 97.56 138 CYS A CA 1
ATOM 1055 C C . CYS A 1 138 ? -12.839 -8.251 3.336 1.00 97.56 138 CYS A C 1
ATOM 1057 O O . CYS A 1 138 ? -11.622 -8.193 3.145 1.00 97.56 138 CYS A O 1
ATOM 1059 N N . VAL A 1 139 ? -13.645 -8.965 2.539 1.00 97.25 139 VAL A N 1
ATOM 1060 C CA . VAL A 1 139 ? -13.175 -9.871 1.472 1.00 97.25 139 VAL A CA 1
ATOM 1061 C C . VAL A 1 139 ? -12.248 -9.205 0.445 1.00 97.25 139 VAL A C 1
ATOM 1063 O O . VAL A 1 139 ? -11.324 -9.847 -0.044 1.00 97.25 139 VAL A O 1
ATOM 1066 N N . LYS A 1 140 ? -12.411 -7.902 0.160 1.00 96.56 140 LYS A N 1
ATOM 1067 C CA . LYS A 1 140 ? -11.529 -7.163 -0.770 1.00 96.56 140 LYS A CA 1
ATOM 1068 C C . LYS A 1 140 ? -10.089 -7.013 -0.253 1.00 96.56 140 LYS A C 1
ATOM 1070 O O . LYS A 1 140 ? -9.205 -6.636 -1.022 1.00 96.56 140 LYS A O 1
ATOM 1075 N N . LEU A 1 141 ? -9.854 -7.270 1.035 1.00 97.19 141 LEU A N 1
ATOM 1076 C CA . LEU A 1 141 ? -8.548 -7.198 1.690 1.00 97.19 141 LEU A CA 1
ATOM 1077 C C . LEU A 1 141 ? -8.031 -8.570 2.152 1.00 97.19 141 LEU A C 1
ATOM 1079 O O . LEU A 1 141 ? -6.965 -8.625 2.765 1.00 97.19 141 LEU A O 1
ATOM 1083 N N . ASN A 1 142 ? -8.745 -9.664 1.853 1.00 97.25 142 ASN A N 1
ATOM 1084 C CA . ASN A 1 142 ? -8.266 -11.013 2.154 1.00 97.25 142 ASN A CA 1
ATOM 1085 C C . ASN A 1 142 ? -6.926 -11.263 1.456 1.00 97.25 142 ASN A C 1
ATOM 1087 O O . ASN A 1 142 ? -6.831 -10.996 0.257 1.00 97.25 142 ASN A O 1
ATOM 1091 N N . PRO A 1 143 ? -5.906 -11.785 2.155 1.00 96.25 143 PRO A N 1
ATOM 1092 C CA . PRO A 1 143 ? -4.630 -12.080 1.527 1.00 96.25 143 PRO A CA 1
ATOM 1093 C C . PRO A 1 143 ? -4.772 -13.211 0.501 1.00 96.25 143 PRO A C 1
ATOM 1095 O O . PRO A 1 143 ? -5.608 -14.102 0.650 1.00 96.25 143 PRO A O 1
ATOM 1098 N N . ALA A 1 144 ? -3.920 -13.188 -0.520 1.00 96.62 144 ALA A N 1
ATOM 1099 C CA . ALA A 1 144 ? -3.840 -14.210 -1.555 1.00 96.62 144 ALA A CA 1
ATOM 1100 C C . ALA A 1 144 ? -2.382 -14.639 -1.746 1.00 96.62 144 ALA A C 1
ATOM 1102 O O . ALA A 1 144 ? -1.480 -13.804 -1.723 1.00 96.62 144 ALA A O 1
ATOM 1103 N N . ALA A 1 145 ? -2.148 -15.942 -1.917 1.00 97.44 145 ALA A N 1
ATOM 1104 C CA . ALA A 1 145 ? -0.821 -16.454 -2.266 1.00 97.44 145 ALA A CA 1
ATOM 1105 C C . ALA A 1 145 ? -0.440 -16.103 -3.714 1.00 97.44 145 ALA A C 1
ATOM 1107 O O . ALA A 1 145 ? 0.735 -15.904 -4.010 1.00 97.44 145 ALA A O 1
ATOM 1108 N N . ASP A 1 146 ? -1.440 -16.001 -4.592 1.00 97.12 146 ASP A N 1
ATOM 1109 C CA . ASP A 1 146 ? -1.266 -15.611 -5.987 1.00 97.12 146 ASP A CA 1
ATOM 1110 C C . ASP A 1 146 ? -0.674 -14.197 -6.102 1.00 97.12 146 ASP A C 1
ATOM 1112 O O . ASP A 1 146 ? -1.191 -13.239 -5.518 1.00 97.12 146 ASP A O 1
ATOM 1116 N N . GLY A 1 147 ? 0.457 -14.088 -6.803 1.00 94.25 147 GLY A N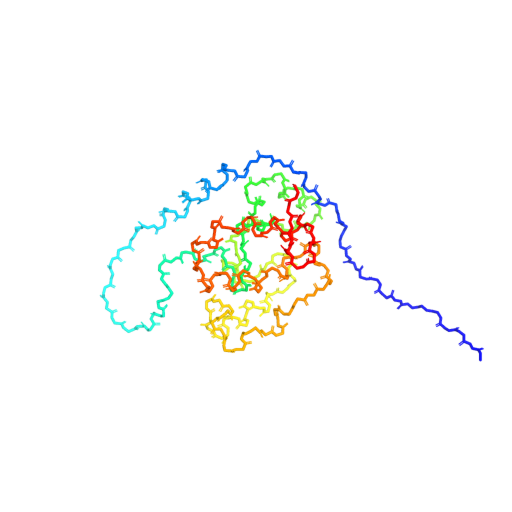 1
ATOM 1117 C CA . GLY A 1 147 ? 1.219 -12.851 -6.975 1.00 94.25 147 GLY A CA 1
ATOM 1118 C C . GLY A 1 147 ? 1.779 -12.233 -5.688 1.00 94.25 147 GLY A C 1
ATOM 1119 O O . GLY A 1 147 ? 2.137 -11.057 -5.699 1.00 94.25 147 GLY A O 1
ATOM 1120 N N . ALA A 1 148 ? 1.838 -12.961 -4.565 1.00 95.44 148 ALA A N 1
ATOM 1121 C CA . ALA A 1 148 ? 2.270 -12.413 -3.273 1.00 95.44 148 ALA A CA 1
ATOM 1122 C C . ALA A 1 148 ? 3.731 -11.921 -3.252 1.00 95.44 148 ALA A C 1
ATOM 1124 O O . ALA A 1 148 ? 4.077 -11.057 -2.445 1.00 95.44 148 ALA A O 1
ATOM 1125 N N . ASP A 1 149 ? 4.571 -12.471 -4.122 1.00 94.19 149 ASP A N 1
ATOM 1126 C CA . ASP A 1 149 ? 5.984 -12.140 -4.308 1.00 94.19 149 ASP A CA 1
ATOM 1127 C C . ASP A 1 149 ? 6.202 -10.802 -5.029 1.00 94.19 149 ASP A C 1
ATOM 1129 O O . ASP A 1 149 ? 7.222 -10.149 -4.810 1.00 94.19 149 ASP A O 1
ATOM 1133 N N . VAL A 1 150 ? 5.229 -10.348 -5.826 1.00 90.81 150 VAL A N 1
ATOM 1134 C CA . VAL A 1 150 ? 5.337 -9.111 -6.619 1.00 90.81 150 VAL A CA 1
ATOM 1135 C C . VAL A 1 150 ? 4.296 -8.054 -6.237 1.00 90.81 150 VAL A C 1
ATOM 1137 O O . VAL A 1 150 ? 4.604 -6.861 -6.170 1.00 90.81 150 VAL A O 1
ATOM 1140 N N . LEU A 1 151 ? 3.064 -8.450 -5.913 1.00 92.56 151 LEU A N 1
ATOM 1141 C CA . LEU A 1 151 ? 1.956 -7.534 -5.645 1.00 92.56 151 LEU A CA 1
ATOM 1142 C C . LEU A 1 151 ? 1.925 -7.080 -4.178 1.00 92.56 151 LEU A C 1
ATOM 1144 O O . LEU A 1 151 ? 2.049 -7.893 -3.263 1.00 92.56 151 LEU A O 1
ATOM 1148 N N . PRO A 1 152 ? 1.648 -5.791 -3.902 1.00 94.44 152 PRO A N 1
ATOM 1149 C CA . PRO A 1 152 ? 1.568 -5.266 -2.538 1.00 94.44 152 PRO A CA 1
ATOM 1150 C C . PRO A 1 152 ? 0.233 -5.606 -1.857 1.00 94.44 152 PRO A C 1
ATOM 1152 O O . PRO A 1 152 ? -0.207 -4.893 -0.962 1.00 94.44 152 PRO A O 1
ATOM 1155 N N . HIS A 1 153 ? -0.489 -6.636 -2.304 1.00 95.31 153 HIS A N 1
ATOM 1156 C CA . HIS A 1 153 ? -1.845 -6.910 -1.825 1.00 95.31 153 HIS A CA 1
ATOM 1157 C C . HIS A 1 153 ? -1.865 -7.323 -0.352 1.00 95.31 153 HIS A C 1
ATOM 1159 O O . HIS A 1 153 ? -2.580 -6.718 0.445 1.00 95.31 153 HIS A O 1
ATOM 1165 N N . ASN A 1 154 ? -1.017 -8.272 0.040 1.00 96.75 154 ASN A N 1
ATOM 1166 C CA . ASN A 1 154 ? -1.051 -8.830 1.395 1.00 96.75 154 ASN A CA 1
ATOM 1167 C C . ASN A 1 154 ? -0.519 -7.866 2.467 1.00 96.75 154 ASN A C 1
ATOM 1169 O O . ASN A 1 154 ? -0.786 -8.057 3.652 1.00 96.75 154 ASN A O 1
ATOM 1173 N N . ILE A 1 155 ? 0.193 -6.802 2.076 1.00 96.62 155 ILE A N 1
ATOM 1174 C CA . ILE A 1 155 ? 0.700 -5.794 3.019 1.00 96.62 155 ILE A CA 1
ATOM 1175 C C . ILE A 1 155 ? -0.385 -4.792 3.450 1.00 96.62 155 ILE A C 1
ATOM 1177 O O . ILE A 1 155 ? -0.237 -4.124 4.473 1.00 96.62 155 ILE A O 1
ATOM 1181 N N . LYS A 1 156 ? -1.496 -4.704 2.699 1.00 97.75 156 LYS A N 1
ATOM 1182 C CA . LYS A 1 156 ? -2.588 -3.737 2.907 1.00 97.75 156 LYS A CA 1
ATOM 1183 C C . LYS A 1 156 ? -3.128 -3.762 4.333 1.00 97.75 156 LYS A C 1
ATOM 1185 O O . LYS A 1 156 ? -3.129 -2.735 5.006 1.00 97.75 156 LYS A O 1
ATOM 1190 N N . VAL A 1 157 ? -3.553 -4.935 4.808 1.00 98.12 157 VAL A N 1
ATOM 1191 C CA . VAL A 1 157 ? -4.164 -5.081 6.140 1.00 98.12 157 VAL A CA 1
ATOM 1192 C C . VAL A 1 157 ? -3.161 -4.747 7.241 1.00 98.12 157 VAL A C 1
ATOM 1194 O O . VAL A 1 157 ? -3.509 -4.031 8.175 1.00 98.12 157 VAL A O 1
ATOM 1197 N N . PHE A 1 158 ? -1.904 -5.185 7.110 1.00 98.25 158 PHE A N 1
ATOM 1198 C CA . PHE A 1 158 ? -0.860 -4.838 8.074 1.00 98.25 158 PHE A CA 1
ATOM 1199 C C . PHE A 1 158 ? -0.645 -3.321 8.148 1.00 98.25 158 PHE A C 1
ATOM 1201 O O . PHE A 1 158 ? -0.641 -2.756 9.241 1.00 98.25 158 PHE A O 1
ATOM 1208 N N . ASN A 1 159 ? -0.537 -2.649 6.998 1.00 98.38 159 ASN A N 1
ATOM 1209 C CA . ASN A 1 159 ? -0.392 -1.195 6.936 1.00 98.38 159 ASN A CA 1
ATOM 1210 C C . ASN A 1 159 ? -1.595 -0.475 7.555 1.00 98.38 159 ASN A C 1
ATOM 1212 O O . ASN A 1 159 ? -1.412 0.459 8.328 1.00 98.38 159 ASN A O 1
ATOM 1216 N N . LEU A 1 160 ? -2.818 -0.923 7.260 1.00 98.56 160 LEU A N 1
ATOM 1217 C CA . LEU A 1 160 ? -4.042 -0.354 7.829 1.00 98.56 160 LEU A CA 1
ATOM 1218 C C . LEU A 1 160 ? -4.074 -0.487 9.356 1.00 98.56 160 LEU A C 1
ATOM 1220 O O . LEU A 1 160 ? -4.314 0.502 10.044 1.00 98.56 160 LEU A O 1
ATOM 1224 N N . CYS A 1 161 ? -3.759 -1.667 9.897 1.00 98.50 161 CYS A N 1
ATOM 1225 C CA . CYS A 1 161 ? -3.643 -1.867 11.343 1.00 98.50 161 CYS A CA 1
ATOM 1226 C C . CYS A 1 161 ? -2.537 -0.995 11.951 1.00 98.50 161 CYS A C 1
ATOM 1228 O O . CYS A 1 161 ? -2.718 -0.426 13.025 1.00 98.50 161 CYS A O 1
ATOM 1230 N N . HIS A 1 162 ? -1.407 -0.846 11.256 1.00 98.25 162 HIS A N 1
ATOM 1231 C CA . HIS A 1 162 ? -0.305 0.002 11.696 1.00 98.25 162 HIS A CA 1
ATOM 1232 C C . HIS A 1 162 ? -0.709 1.479 11.775 1.00 98.25 162 HIS A C 1
ATOM 1234 O O . HIS A 1 162 ? -0.452 2.128 12.786 1.00 98.25 162 HIS A O 1
ATOM 1240 N N . ILE A 1 163 ? -1.361 2.000 10.731 1.00 97.69 163 ILE A N 1
ATOM 1241 C CA . ILE A 1 163 ? -1.862 3.380 10.683 1.00 97.69 163 ILE A CA 1
ATOM 1242 C C . ILE A 1 163 ? -2.906 3.596 11.782 1.00 97.69 163 ILE A C 1
ATOM 1244 O O . ILE A 1 163 ? -2.810 4.579 12.510 1.00 97.69 163 ILE A O 1
ATOM 1248 N N . LYS A 1 164 ? -3.856 2.668 11.956 1.00 97.12 164 LYS A N 1
ATOM 1249 C CA . LYS A 1 164 ? -4.889 2.762 12.999 1.00 97.12 164 LYS A CA 1
ATOM 1250 C C . LYS A 1 164 ? -4.297 2.771 14.409 1.00 97.12 164 LYS A C 1
ATOM 1252 O O . LYS A 1 164 ? -4.741 3.538 15.253 1.00 97.12 164 LYS A O 1
ATOM 1257 N N . GLN A 1 165 ? -3.291 1.933 14.660 1.00 98.12 165 GLN A N 1
ATOM 1258 C CA . GLN A 1 165 ? -2.727 1.757 15.999 1.00 98.12 165 GLN A CA 1
ATOM 1259 C C . GLN A 1 165 ? -1.677 2.811 16.366 1.00 98.12 165 GLN A C 1
ATOM 1261 O O . GLN A 1 165 ? -1.572 3.193 17.529 1.00 98.12 165 GLN A O 1
ATOM 1266 N N . LYS A 1 166 ? -0.847 3.228 15.405 1.00 96.69 166 LYS A N 1
ATOM 1267 C CA . LYS A 1 166 ? 0.325 4.083 15.653 1.00 96.69 166 LYS A CA 1
ATOM 1268 C C . LYS A 1 166 ? 0.266 5.439 14.946 1.00 96.69 166 LYS A C 1
ATOM 1270 O O . LYS A 1 166 ? 1.174 6.248 15.120 1.00 96.69 166 LYS A O 1
ATOM 1275 N N . GLY A 1 167 ? -0.767 5.688 14.149 1.00 95.56 167 GLY A N 1
ATOM 1276 C CA . GLY A 1 167 ? -0.926 6.912 13.374 1.00 95.56 167 GLY A CA 1
ATOM 1277 C C . GLY A 1 167 ? -0.197 6.898 12.028 1.00 95.56 167 GLY A C 1
ATOM 1278 O O . GLY A 1 167 ? 0.708 6.098 11.762 1.00 95.56 167 GLY A O 1
ATOM 1279 N N . LEU A 1 168 ? -0.611 7.826 11.163 1.00 95.25 168 LEU A N 1
ATOM 1280 C CA . LEU A 1 168 ? -0.101 7.957 9.800 1.00 95.25 168 LEU A CA 1
ATOM 1281 C C . LEU A 1 168 ? 1.372 8.378 9.763 1.00 95.25 168 LEU A C 1
ATOM 1283 O O . LEU A 1 168 ? 2.141 7.812 8.995 1.00 95.25 168 LEU A O 1
ATOM 1287 N N . GLU A 1 169 ? 1.787 9.325 10.606 1.00 94.50 169 GLU A N 1
ATOM 1288 C CA . GLU A 1 169 ? 3.179 9.797 10.637 1.00 94.50 169 GLU A CA 1
ATOM 1289 C C . GLU A 1 169 ? 4.152 8.655 10.934 1.00 94.50 169 GLU A C 1
ATOM 1291 O O . GLU A 1 169 ? 5.118 8.451 10.199 1.00 94.50 169 GLU A O 1
ATOM 1296 N N . LYS A 1 170 ? 3.850 7.849 11.961 1.00 95.88 170 LYS A N 1
ATOM 1297 C CA . LYS A 1 170 ? 4.673 6.692 12.318 1.00 95.88 170 LYS A CA 1
ATOM 1298 C C . LYS A 1 170 ? 4.704 5.655 11.203 1.00 95.88 170 LYS A C 1
ATOM 1300 O O . LYS A 1 170 ? 5.746 5.060 10.945 1.00 95.88 170 LYS A O 1
ATOM 1305 N N . PHE A 1 171 ? 3.576 5.445 10.527 1.00 97.19 171 PHE A N 1
ATOM 1306 C CA . PHE A 1 171 ? 3.541 4.591 9.348 1.00 97.19 171 PHE A CA 1
ATOM 1307 C C . PHE A 1 171 ? 4.461 5.110 8.239 1.00 97.19 171 PHE A C 1
ATOM 1309 O O . PHE A 1 171 ? 5.233 4.324 7.709 1.00 97.19 171 PHE A O 1
ATOM 1316 N N . LEU A 1 172 ? 4.437 6.406 7.916 1.00 95.56 172 LEU A N 1
ATOM 1317 C CA . LEU A 1 172 ? 5.287 6.975 6.863 1.00 95.56 172 LEU A CA 1
ATOM 1318 C C . LEU A 1 172 ? 6.786 6.825 7.171 1.00 95.56 172 LEU A C 1
ATOM 1320 O O . LEU A 1 172 ? 7.565 6.577 6.254 1.00 95.56 172 LEU A O 1
ATOM 1324 N N . GLU A 1 173 ? 7.186 6.916 8.443 1.00 95.94 173 GLU A N 1
ATOM 1325 C CA . GLU A 1 173 ? 8.568 6.642 8.871 1.00 95.94 173 GLU A CA 1
ATOM 1326 C C . GLU A 1 173 ? 8.971 5.171 8.677 1.00 95.94 173 GLU A C 1
ATOM 1328 O O . GLU A 1 173 ? 10.119 4.879 8.346 1.00 95.94 173 GLU A O 1
ATOM 1333 N N . GLU A 1 174 ? 8.043 4.237 8.896 1.00 96.62 174 GLU A N 1
ATOM 1334 C CA . GLU A 1 174 ? 8.320 2.797 8.892 1.00 96.62 174 GLU A CA 1
ATOM 1335 C C . GLU A 1 174 ? 7.980 2.113 7.554 1.00 96.62 174 GLU A C 1
ATOM 1337 O O . GLU A 1 174 ? 8.420 0.987 7.322 1.00 96.62 174 GLU A O 1
ATOM 1342 N N . ALA A 1 175 ? 7.240 2.765 6.650 1.00 96.31 175 ALA A N 1
ATOM 1343 C CA . ALA A 1 175 ? 6.635 2.145 5.467 1.00 96.31 175 ALA A CA 1
ATOM 1344 C C . ALA A 1 175 ? 7.655 1.467 4.541 1.00 96.31 175 ALA A C 1
ATOM 1346 O O . ALA A 1 175 ? 7.417 0.349 4.079 1.00 96.31 175 ALA A O 1
ATOM 1347 N N . ALA A 1 176 ? 8.808 2.102 4.308 1.00 95.75 176 ALA A N 1
ATOM 1348 C CA . ALA A 1 176 ? 9.882 1.522 3.503 1.00 95.75 176 ALA A CA 1
ATOM 1349 C C . ALA A 1 176 ? 10.439 0.238 4.140 1.00 95.75 176 ALA A C 1
ATOM 1351 O O . ALA A 1 176 ? 10.644 -0.764 3.457 1.00 95.75 176 ALA A O 1
ATOM 1352 N N . HIS A 1 177 ? 10.623 0.230 5.462 1.00 96.56 177 HIS A N 1
ATOM 1353 C CA . HIS A 1 177 ? 11.102 -0.938 6.196 1.00 96.56 177 HIS A CA 1
ATOM 1354 C C . HIS A 1 177 ? 10.036 -2.043 6.293 1.00 96.56 177 HIS A C 1
ATOM 1356 O O . HIS A 1 177 ? 10.367 -3.216 6.130 1.00 96.56 177 HIS A O 1
ATOM 1362 N N . ILE A 1 178 ? 8.761 -1.687 6.480 1.00 97.00 178 ILE A N 1
ATOM 1363 C CA . ILE A 1 178 ? 7.625 -2.622 6.438 1.00 97.00 178 ILE A CA 1
ATOM 1364 C C . ILE A 1 178 ? 7.578 -3.325 5.075 1.00 97.00 178 ILE A C 1
ATOM 1366 O O . ILE A 1 178 ? 7.532 -4.555 5.019 1.00 97.00 178 ILE A O 1
ATOM 1370 N N . LYS A 1 179 ? 7.675 -2.560 3.980 1.00 96.44 179 LYS A N 1
ATOM 1371 C CA . LYS A 1 179 ? 7.740 -3.097 2.617 1.00 96.44 179 LYS A CA 1
ATOM 1372 C C . LYS A 1 179 ? 8.960 -3.996 2.417 1.00 96.44 179 LYS A C 1
ATOM 1374 O O . LYS A 1 179 ? 8.812 -5.111 1.927 1.00 96.44 179 LYS A O 1
ATOM 1379 N N . ASN A 1 180 ? 10.145 -3.533 2.809 1.00 96.25 180 ASN A N 1
ATOM 1380 C CA . ASN A 1 180 ? 11.383 -4.301 2.682 1.00 96.25 180 ASN A CA 1
ATOM 1381 C C . ASN A 1 180 ? 11.276 -5.649 3.410 1.00 96.25 180 ASN A C 1
ATOM 1383 O O . ASN A 1 180 ? 11.585 -6.694 2.851 1.00 96.25 180 ASN A O 1
ATOM 1387 N N . ARG A 1 181 ? 10.744 -5.643 4.633 1.00 96.56 181 ARG A N 1
ATOM 1388 C CA . ARG A 1 181 ? 10.542 -6.860 5.417 1.00 96.56 181 ARG A CA 1
ATOM 1389 C C . ARG A 1 181 ? 9.531 -7.814 4.778 1.00 96.56 181 ARG A C 1
ATOM 1391 O O . ARG A 1 181 ? 9.730 -9.018 4.879 1.00 96.56 181 ARG A O 1
ATOM 1398 N N . TYR A 1 182 ? 8.474 -7.301 4.146 1.00 96.12 182 TYR A N 1
ATOM 1399 C CA . TYR A 1 182 ? 7.487 -8.128 3.444 1.00 96.12 182 TYR A CA 1
ATOM 1400 C C . TYR A 1 182 ? 8.101 -8.864 2.242 1.00 96.12 182 TYR A C 1
ATOM 1402 O O . TYR A 1 182 ? 7.920 -10.071 2.127 1.00 96.12 182 TYR A O 1
ATOM 1410 N N . TYR A 1 183 ? 8.847 -8.160 1.384 1.00 95.88 183 TYR A N 1
ATOM 1411 C CA . TYR A 1 183 ? 9.380 -8.741 0.144 1.00 95.88 183 TYR A CA 1
ATOM 1412 C C . TYR A 1 183 ? 10.705 -9.491 0.321 1.00 95.88 183 TYR A C 1
ATOM 1414 O O . TYR A 1 183 ? 10.929 -10.502 -0.335 1.00 95.88 183 TYR A O 1
ATOM 1422 N N . ASN A 1 184 ? 11.582 -9.013 1.205 1.00 96.19 184 ASN A N 1
ATOM 1423 C CA . ASN A 1 184 ? 12.944 -9.538 1.337 1.00 96.19 184 ASN A CA 1
ATOM 1424 C C . ASN A 1 184 ? 13.161 -10.333 2.629 1.00 96.19 184 ASN A C 1
ATOM 1426 O O . ASN A 1 184 ? 14.162 -11.030 2.761 1.00 96.19 184 ASN A O 1
ATOM 1430 N N . GLY A 1 185 ? 12.236 -10.260 3.589 1.00 95.94 185 GLY A N 1
ATOM 1431 C CA . GLY A 1 185 ? 12.376 -10.979 4.846 1.00 95.94 185 GLY A CA 1
ATOM 1432 C C . GLY A 1 185 ? 12.127 -12.480 4.695 1.00 95.94 185 GLY A C 1
ATOM 1433 O O . GLY A 1 185 ? 11.133 -12.909 4.111 1.00 95.94 185 GLY A O 1
ATOM 1434 N N . LYS A 1 186 ? 12.984 -13.304 5.299 1.00 96.06 186 LYS A N 1
ATOM 1435 C CA . LYS A 1 186 ? 12.767 -14.749 5.417 1.00 96.06 186 LYS A CA 1
ATOM 1436 C C . LYS A 1 186 ? 11.887 -15.052 6.616 1.00 96.06 186 LYS A C 1
ATOM 1438 O O . LYS A 1 186 ? 12.124 -14.559 7.723 1.00 96.06 186 LYS A O 1
ATOM 1443 N N . ILE A 1 187 ? 10.845 -15.851 6.395 1.00 94.62 187 ILE A N 1
ATOM 1444 C CA . ILE A 1 187 ? 9.939 -16.236 7.470 1.00 94.62 187 ILE A CA 1
ATOM 1445 C C . ILE A 1 187 ? 10.677 -17.127 8.471 1.00 94.62 187 ILE A C 1
ATOM 1447 O O . ILE A 1 187 ? 11.172 -18.201 8.141 1.00 94.62 187 ILE A O 1
ATOM 1451 N N . MET A 1 188 ? 10.730 -16.678 9.721 1.00 93.00 188 MET A N 1
ATOM 1452 C CA . MET A 1 188 ? 11.091 -17.521 10.851 1.00 93.00 188 MET A CA 1
ATOM 1453 C C . MET A 1 188 ? 9.811 -17.836 11.620 1.00 93.00 188 MET A C 1
ATOM 1455 O O . MET A 1 188 ? 9.158 -16.922 12.134 1.00 93.00 188 MET A O 1
ATOM 1459 N N . ILE A 1 189 ? 9.437 -19.117 11.689 1.00 94.62 189 ILE A N 1
ATOM 1460 C CA . ILE A 1 189 ? 8.200 -19.562 12.349 1.00 94.62 189 ILE A CA 1
ATOM 1461 C C . ILE A 1 189 ? 8.154 -18.999 13.781 1.00 94.62 189 ILE A C 1
ATOM 1463 O O . ILE A 1 189 ? 9.101 -19.146 14.552 1.00 94.62 189 ILE A O 1
ATOM 1467 N N . GLY A 1 190 ? 7.076 -18.275 14.104 1.00 94.44 190 GLY A N 1
ATOM 1468 C CA . GLY A 1 190 ? 6.870 -17.615 15.402 1.00 94.44 190 GLY A CA 1
ATOM 1469 C C . GLY A 1 190 ? 7.668 -16.322 15.647 1.00 94.44 190 GLY A C 1
ATOM 1470 O O . GLY A 1 190 ? 7.427 -15.648 16.643 1.00 94.44 190 GLY A O 1
ATOM 1471 N N . LYS A 1 191 ? 8.593 -15.932 14.759 1.00 94.19 191 LYS A N 1
ATOM 1472 C CA . LYS A 1 191 ? 9.451 -14.734 14.917 1.00 94.19 191 LYS A CA 1
ATOM 1473 C C . LYS A 1 191 ? 9.213 -13.650 13.865 1.00 94.19 191 LYS A C 1
ATOM 1475 O O . LYS A 1 191 ? 9.861 -12.597 13.935 1.00 94.19 191 LYS A O 1
ATOM 1480 N N . GLY A 1 192 ? 8.314 -13.917 12.918 1.00 93.44 192 GLY A N 1
ATOM 1481 C CA . GLY A 1 192 ? 8.015 -13.058 11.776 1.00 93.44 192 GLY A CA 1
ATOM 1482 C C . GLY A 1 192 ? 9.119 -13.056 10.707 1.00 93.44 192 GLY A C 1
ATOM 1483 O O . GLY A 1 192 ? 10.145 -13.722 10.872 1.00 93.44 192 GLY A O 1
ATOM 1484 N N . PRO A 1 193 ? 8.908 -12.321 9.601 1.00 95.31 193 PRO A N 1
ATOM 1485 C CA . PRO A 1 193 ? 9.906 -12.131 8.552 1.00 95.31 193 PRO A CA 1
ATOM 1486 C C . PRO A 1 193 ? 11.120 -11.340 9.054 1.00 95.31 193 PRO A C 1
ATOM 1488 O O . PRO A 1 193 ? 10.978 -10.328 9.752 1.00 95.31 193 PRO A O 1
ATOM 1491 N N . ARG A 1 194 ? 12.320 -11.809 8.702 1.00 94.25 194 ARG A N 1
ATOM 1492 C CA . ARG A 1 194 ? 13.606 -11.256 9.147 1.00 94.25 194 ARG A CA 1
ATOM 1493 C C . ARG A 1 194 ? 14.482 -10.984 7.943 1.00 94.25 194 ARG A C 1
ATOM 1495 O O . ARG A 1 194 ? 14.579 -11.827 7.061 1.00 94.25 194 ARG A O 1
ATOM 1502 N N . ILE A 1 195 ? 15.049 -9.792 7.924 1.00 93.06 195 ILE A N 1
ATOM 1503 C CA . ILE A 1 195 ? 16.047 -9.393 6.943 1.00 93.06 195 ILE A CA 1
ATOM 1504 C C . ILE A 1 195 ? 17.375 -9.769 7.590 1.00 93.06 195 ILE A C 1
ATOM 1506 O O . ILE A 1 195 ? 17.637 -9.326 8.713 1.00 93.06 195 ILE A O 1
ATOM 1510 N N . ASP A 1 196 ? 18.071 -10.703 6.964 1.00 74.31 196 ASP A N 1
ATOM 1511 C CA . ASP A 1 196 ? 19.415 -11.156 7.306 1.00 74.31 196 ASP A CA 1
ATOM 1512 C C . ASP A 1 196 ? 20.478 -10.081 7.040 1.00 74.31 196 ASP A C 1
ATOM 1514 O O . ASP A 1 196 ? 20.264 -9.217 6.156 1.00 74.31 196 ASP A O 1
#

Radius of gyration: 19.8 Å; chains: 1; bounding box: 44×76×41 Å

pLDDT: mean 74.8, std 27.53, range [27.11, 98.56]

Foldseek 3Di:
DDDDDDDDPDDPDDDPPPPDDDDPDPVVVLVVVVVVQVVVPDDDDDDDDDDPPPDPDPHPCQQQALLLDGNVPPPLQVCLVPVVVVVVCVVVVQPRDNDSHCVVVQQPDSVDPDRDPVSVVCVVQVHPHPVVPPCPPDPQLDDDPVCQLPDCRVCRNVSRVCCVPPNDVVCSSCVVVSVCQSNQFDQDVPPHGHHD

Secondary structure (DSSP, 8-state):
------------PPPS-------S-HHHHHHHHHHHHHTT--------S--------S---TTB-TTS-BGGG-HHHHGGG-HHHHHHHHHTT--------TTTTTT--TTSSS--HHHHHHHHTT-SSGGGSTT-S-GGG---STTTTT-TTTHHHHHHHHHHHH-HHHHHHHHHHHHHHHHHPEEETTTEEE--

Sequence (196 aa):
RSIAVVLITTYLIPPADLVLSSSPKIEENIFFTRNKYKKAKRLKNFNTGGFFMNIAGDYDCSLVAPCGIFCGECPLFKANDNPEMLEDAKAKGYNISPCPGCRSIKGNCPVLETQCETFACANGHEVVFCFDCPDFPCVKLNPAADGADVLPHNIKVFNLCHIKQKGLEKFLEEAAHIKNRYYNGKIMIGKGPRID